Protein AF-A0A139WDV3-F1 (afdb_monomer_lite)

Secondary structure (DSSP, 8-state):
------------------PPP--TTSHHHHHHHHHHHHHHS---HHHHHHHH--HHHHHHTT---SSGGGGGS-HHHHHHHHTT-HHHHHHHHHHHHHHHH---SSSSSS--HHHHHHHHHHGGG-SS----HHHHHHHHHHHHHHTPPPPPPTTS-SS----TTSHHHHHHHHHHHHHHS---HHHHHHHH--HHHHHHTT---SSTTSPTT-HHHHHHHTT-HHHHHHHHHHHHHTTT-B-TT-SS---HHHHHHHHHHGGG-SS-B--HHHHHHHHHHHHHHTPPP--SB-S-TT----B-

Foldseek 3Di:
DDDDDDDDDPPPPPPPPDAFDQCPPHPLVLLVLLLLCLQQVDSDLLSSCVRQPDLVLCVLLVLHANDSVCVVPDSVVRSVVLSVDNRSSSSSLVSNLVSLPLDPQCPPPHSFSQSSSQCSVPNVNSHNDDDDQSSQVRSQVSCVVSVHDGDDDPVDDLAFDACPPHPLLLLVLLLLCLVPVDSDLLVSCVVQPDLVLCVLLVQHFHDSPDDRSDPVRVVVLSVDNRSSSSSLVSSCVSLQQWPQLQPPDRFSLQSSLCSVPNNNSHQHAADPSSQVSSQVSCVVSVGDHDDRTGHDPPDDIDGD

pLDDT: mean 85.25, std 14.4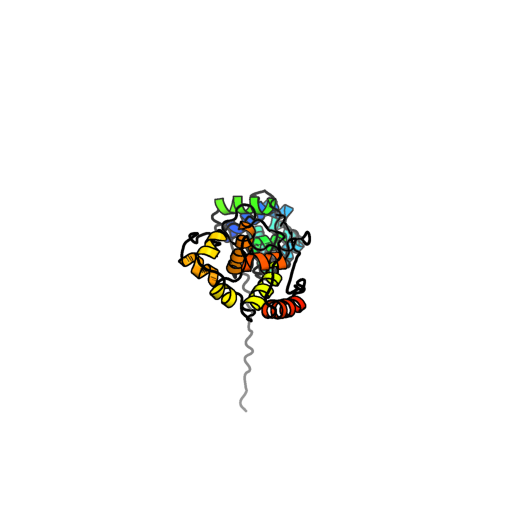1, range [36.75, 97.38]

Structure (mmCIF, N/CA/C/O backbone):
data_AF-A0A139WDV3-F1
#
_entry.id   AF-A0A139WDV3-F1
#
loop_
_atom_site.group_PDB
_atom_site.id
_atom_site.type_symbol
_atom_site.label_atom_id
_atom_site.label_alt_id
_atom_site.label_comp_id
_atom_site.label_asym_id
_atom_site.label_entity_id
_atom_site.label_seq_id
_atom_site.pdbx_PDB_ins_code
_atom_site.Cartn_x
_atom_site.Cartn_y
_atom_site.Cartn_z
_atom_site.occupancy
_atom_site.B_iso_or_equiv
_atom_site.auth_seq_id
_atom_site.auth_comp_id
_atom_site.auth_asym_id
_atom_site.auth_atom_id
_atom_site.pdbx_PDB_model_num
ATOM 1 N N . MET A 1 1 ? -19.846 -17.447 -72.832 1.00 38.19 1 MET A N 1
ATOM 2 C CA . MET A 1 1 ? -18.538 -17.836 -72.263 1.00 38.19 1 MET A CA 1
ATOM 3 C C . MET A 1 1 ? -17.819 -16.566 -71.827 1.00 38.19 1 MET A C 1
ATOM 5 O O . MET A 1 1 ? -17.339 -15.839 -72.683 1.00 38.19 1 MET A O 1
ATOM 9 N N . LYS A 1 2 ? -17.846 -16.222 -70.534 1.00 36.75 2 LYS A N 1
ATOM 10 C CA . LYS A 1 2 ? -17.052 -15.119 -69.971 1.00 36.75 2 LYS A CA 1
ATOM 11 C C . LYS A 1 2 ? -16.119 -15.724 -68.930 1.00 36.75 2 LYS A C 1
ATOM 13 O O . LYS A 1 2 ? -16.583 -16.250 -67.925 1.00 36.75 2 LYS A O 1
ATOM 18 N N . THR A 1 3 ? -14.833 -15.720 -69.246 1.00 38.31 3 THR A N 1
ATOM 19 C CA . THR A 1 3 ? -13.743 -16.249 -68.426 1.00 38.31 3 THR A CA 1
ATOM 20 C C . THR A 1 3 ? -13.533 -15.334 -67.220 1.00 38.31 3 THR A C 1
ATOM 22 O O . THR A 1 3 ? -13.263 -14.148 -67.394 1.00 38.31 3 THR A O 1
ATOM 25 N N . PHE A 1 4 ? -13.680 -15.867 -66.007 1.00 42.28 4 PHE A N 1
ATOM 26 C CA . PHE A 1 4 ? -13.291 -15.192 -64.767 1.00 42.28 4 PHE A CA 1
ATOM 27 C C . PHE A 1 4 ? -11.793 -15.434 -64.532 1.00 42.28 4 PHE A C 1
ATOM 29 O O . PHE A 1 4 ? -11.375 -16.574 -64.342 1.00 42.28 4 PHE A O 1
ATOM 36 N N . LEU A 1 5 ? -10.987 -14.372 -64.566 1.00 44.88 5 LEU A N 1
ATOM 37 C CA . LEU A 1 5 ? -9.598 -14.384 -64.101 1.00 44.88 5 LEU A CA 1
ATOM 38 C C . LEU A 1 5 ? -9.596 -14.133 -62.587 1.00 44.88 5 LEU A C 1
ATOM 40 O O . LEU A 1 5 ? -9.922 -13.038 -62.135 1.00 44.88 5 LEU A O 1
ATOM 44 N N . LEU A 1 6 ? -9.246 -15.159 -61.812 1.00 45.28 6 LEU A N 1
ATOM 45 C CA . LEU A 1 6 ? -8.949 -15.057 -60.383 1.00 45.28 6 LEU A CA 1
ATOM 46 C C . LEU A 1 6 ? -7.507 -14.556 -60.217 1.00 45.28 6 LEU A C 1
ATOM 48 O O . LEU A 1 6 ? -6.554 -15.298 -60.443 1.00 45.28 6 LEU A O 1
ATOM 52 N N . LEU A 1 7 ? -7.354 -13.288 -59.834 1.00 44.91 7 LEU A N 1
ATOM 53 C CA . LEU A 1 7 ? -6.092 -12.727 -59.352 1.00 44.91 7 LEU A CA 1
ATOM 54 C C . LEU A 1 7 ? -5.873 -13.196 -57.907 1.00 44.91 7 LEU A C 1
ATOM 56 O O . LEU A 1 7 ? -6.508 -12.695 -56.982 1.00 44.91 7 LEU A O 1
ATOM 60 N N . PHE A 1 8 ? -4.977 -14.165 -57.716 1.00 45.72 8 PHE A N 1
ATOM 61 C CA . PHE A 1 8 ? -4.424 -14.477 -56.400 1.00 45.72 8 PHE A CA 1
ATOM 62 C C . PHE A 1 8 ? -3.478 -13.344 -55.992 1.00 45.72 8 PHE A C 1
ATOM 64 O O . PHE A 1 8 ? -2.353 -13.248 -56.481 1.00 45.72 8 PHE A O 1
ATOM 71 N N . GLY A 1 9 ? -3.955 -12.458 -55.118 1.00 42.97 9 GLY A N 1
ATOM 72 C CA . GLY A 1 9 ? -3.104 -11.499 -54.427 1.00 42.97 9 GLY A CA 1
ATOM 73 C C . GLY A 1 9 ? -2.210 -12.240 -53.439 1.00 42.97 9 GLY A C 1
ATOM 74 O O . GLY A 1 9 ? -2.692 -12.754 -52.432 1.00 42.97 9 GLY A O 1
ATOM 75 N N . VAL A 1 10 ? -0.913 -12.310 -53.734 1.00 49.31 10 VAL A N 1
ATOM 76 C CA . VAL A 1 10 ? 0.105 -12.725 -52.767 1.00 49.31 10 VAL A CA 1
ATOM 77 C C . VAL A 1 10 ? 0.217 -11.601 -51.741 1.00 49.31 10 VAL A C 1
ATOM 79 O O . VAL A 1 10 ? 0.815 -10.561 -52.008 1.00 49.31 10 VAL A O 1
ATOM 82 N N . VAL A 1 11 ? -0.416 -11.777 -50.582 1.00 47.31 11 VAL A N 1
ATOM 83 C CA . VAL A 1 11 ? -0.182 -10.916 -49.421 1.00 47.31 11 VAL A CA 1
ATOM 84 C C . VAL A 1 11 ? 1.136 -11.367 -48.807 1.00 47.31 11 VAL A C 1
ATOM 86 O O . VAL A 1 11 ? 1.180 -12.302 -48.011 1.00 47.31 11 VAL A O 1
ATOM 89 N N . SER A 1 12 ? 2.228 -10.731 -49.223 1.00 47.16 12 SER A N 1
ATOM 90 C CA . SER A 1 12 ? 3.502 -10.827 -48.520 1.00 47.16 12 SER A CA 1
ATOM 91 C C . SER A 1 12 ? 3.336 -10.146 -47.162 1.00 47.16 12 SER A C 1
ATOM 93 O O . SER A 1 12 ? 3.292 -8.919 -47.079 1.00 47.16 12 SER A O 1
ATOM 95 N N . LEU A 1 13 ? 3.208 -10.943 -46.100 1.00 41.88 13 LEU A N 1
ATOM 96 C CA . LEU A 1 13 ? 3.406 -10.482 -44.729 1.00 41.88 13 LEU A CA 1
ATOM 97 C C . LEU A 1 13 ? 4.883 -10.102 -44.592 1.00 41.88 13 LEU A C 1
ATOM 99 O O . LEU A 1 13 ? 5.728 -10.941 -44.293 1.00 41.88 13 LEU A O 1
ATOM 103 N N . LEU A 1 14 ? 5.201 -8.841 -44.876 1.00 39.53 14 LEU A N 1
ATOM 104 C CA . LEU A 1 14 ? 6.459 -8.249 -44.450 1.00 39.53 14 LEU A CA 1
ATOM 105 C C . LEU A 1 14 ? 6.398 -8.169 -42.923 1.00 39.53 14 LEU A C 1
ATOM 107 O O . LEU A 1 14 ? 5.733 -7.296 -42.365 1.00 39.53 14 LEU A O 1
ATOM 111 N N . GLY A 1 15 ? 7.029 -9.132 -42.252 1.00 42.56 15 GLY A N 1
ATOM 112 C CA . GLY A 1 15 ? 7.370 -8.994 -40.846 1.00 42.56 15 GLY A CA 1
ATOM 113 C C . GLY A 1 15 ? 8.305 -7.800 -40.727 1.00 42.56 15 GLY A C 1
ATOM 114 O O . GLY A 1 15 ? 9.420 -7.834 -41.242 1.00 42.56 15 GLY A O 1
ATOM 115 N N . TYR A 1 16 ? 7.830 -6.719 -40.117 1.00 41.41 16 TYR A N 1
ATOM 116 C CA . TYR A 1 16 ? 8.696 -5.620 -39.725 1.00 41.41 16 TYR A CA 1
ATOM 117 C C . TYR A 1 16 ? 9.570 -6.135 -38.581 1.00 41.41 16 TYR A C 1
ATOM 119 O O . TYR A 1 16 ? 9.123 -6.203 -37.439 1.00 41.41 16 TYR A O 1
ATOM 127 N N . SER A 1 17 ? 10.792 -6.556 -38.908 1.00 44.28 17 SER A N 1
ATOM 128 C CA . SER A 1 17 ? 11.883 -6.651 -37.942 1.00 44.28 17 SER A CA 1
ATOM 129 C C . SER A 1 17 ? 12.141 -5.229 -37.458 1.00 44.28 17 SER A C 1
ATOM 131 O O . SER A 1 17 ? 12.649 -4.391 -38.197 1.00 44.28 17 SER A O 1
ATOM 133 N N . THR A 1 18 ? 11.646 -4.893 -36.271 1.00 49.62 18 THR A N 1
ATOM 134 C CA . THR A 1 18 ? 12.036 -3.655 -35.606 1.00 49.62 18 THR A CA 1
ATOM 135 C C . THR A 1 18 ? 13.268 -3.982 -34.782 1.00 49.62 18 THR A C 1
ATOM 137 O O . THR A 1 18 ? 13.144 -4.697 -33.784 1.00 49.62 18 THR A O 1
ATOM 140 N N . GLY A 1 19 ? 14.439 -3.475 -35.180 1.00 55.47 19 GLY A N 1
ATOM 141 C CA . GLY A 1 19 ? 15.618 -3.456 -34.315 1.00 55.47 19 GLY A CA 1
ATOM 142 C C . GLY A 1 19 ? 15.282 -2.954 -32.902 1.00 55.47 19 GLY A C 1
ATOM 143 O O . GLY A 1 19 ? 14.289 -2.248 -32.701 1.00 55.47 19 GLY A O 1
ATOM 144 N N . ILE A 1 20 ? 16.081 -3.359 -31.907 1.00 66.06 20 ILE A N 1
ATOM 145 C CA . ILE A 1 20 ? 15.771 -3.116 -30.492 1.00 66.06 20 ILE A CA 1
ATOM 146 C C . ILE A 1 20 ? 15.450 -1.639 -30.226 1.00 66.06 20 ILE A C 1
ATOM 148 O O . ILE A 1 20 ? 16.206 -0.744 -30.610 1.00 66.06 20 ILE A O 1
ATOM 152 N N . GLU A 1 21 ? 14.373 -1.391 -29.478 1.00 72.00 21 GLU A N 1
ATOM 153 C CA . GLU A 1 21 ? 14.053 -0.069 -28.949 1.00 72.00 21 GLU A CA 1
ATOM 154 C C . GLU A 1 21 ? 15.241 0.491 -28.142 1.00 72.00 21 GLU A C 1
ATOM 156 O O . GLU A 1 21 ? 15.751 -0.130 -27.207 1.00 72.00 21 GLU A O 1
ATOM 161 N N . ASN A 1 22 ? 15.750 1.663 -28.528 1.00 82.19 22 ASN A N 1
ATOM 162 C CA . ASN A 1 22 ? 16.881 2.264 -27.828 1.00 82.19 22 ASN A CA 1
ATOM 163 C C . ASN A 1 22 ? 16.405 2.964 -26.555 1.00 82.19 22 ASN A C 1
ATOM 165 O O . ASN A 1 22 ? 15.885 4.079 -26.600 1.00 82.19 22 ASN A O 1
ATOM 169 N N . TYR A 1 23 ? 16.633 2.331 -25.408 1.00 86.38 23 TYR A N 1
ATOM 170 C CA . TYR A 1 23 ? 16.271 2.893 -24.114 1.00 86.38 23 TYR A CA 1
ATOM 171 C C . TYR A 1 23 ? 17.313 3.875 -23.572 1.00 86.38 23 TYR A C 1
ATOM 173 O O . TYR A 1 23 ? 17.045 4.558 -22.584 1.00 86.38 23 TYR A O 1
ATOM 181 N N . LEU A 1 24 ? 18.490 4.012 -24.184 1.00 86.31 24 LEU A N 1
ATOM 182 C CA . LEU A 1 24 ? 19.498 4.963 -23.713 1.00 86.31 24 LEU A CA 1
ATOM 183 C C . LEU A 1 24 ? 18.987 6.414 -23.816 1.00 86.31 24 LEU A C 1
ATOM 185 O O . LEU A 1 24 ? 18.544 6.870 -24.862 1.00 86.31 24 LEU A O 1
ATOM 189 N N . GLY A 1 25 ? 19.079 7.156 -22.713 1.00 85.25 25 GLY A N 1
ATOM 190 C CA . GLY A 1 25 ? 18.618 8.538 -22.569 1.00 85.25 25 GLY A CA 1
ATOM 191 C C . GLY A 1 25 ? 17.149 8.696 -22.163 1.00 85.25 25 GLY A C 1
ATOM 192 O O . GLY A 1 25 ? 16.695 9.827 -22.006 1.00 85.25 25 GLY A O 1
ATOM 193 N N . THR A 1 26 ? 16.405 7.605 -21.974 1.00 92.50 26 THR A N 1
ATOM 194 C CA . THR A 1 26 ? 14.954 7.643 -21.716 1.00 92.50 26 THR A CA 1
ATOM 195 C C . THR A 1 26 ? 14.598 7.643 -20.221 1.00 92.50 26 THR A C 1
ATOM 197 O O . THR A 1 26 ? 15.403 7.267 -19.363 1.00 92.50 26 THR A O 1
ATOM 200 N N . GLU A 1 27 ? 13.354 8.009 -19.888 1.00 91.31 27 GLU A N 1
ATOM 201 C CA . GLU A 1 27 ? 12.826 7.868 -18.519 1.00 91.31 27 GLU A CA 1
ATOM 202 C C . GLU A 1 27 ? 12.795 6.404 -18.060 1.00 91.31 27 GLU A C 1
ATOM 204 O O . GLU A 1 27 ? 13.081 6.101 -16.898 1.00 91.31 27 GLU A O 1
ATOM 209 N N . ILE A 1 28 ? 12.535 5.472 -18.981 1.00 93.25 28 ILE A N 1
ATOM 210 C CA . ILE A 1 28 ? 12.528 4.047 -18.657 1.00 93.25 28 ILE A CA 1
ATOM 211 C C . ILE A 1 28 ? 13.936 3.535 -18.322 1.00 93.25 28 ILE A C 1
ATOM 213 O O . ILE A 1 28 ? 14.085 2.786 -17.361 1.00 93.25 28 ILE A O 1
ATOM 217 N N . GLN A 1 29 ? 15.007 4.028 -18.960 1.00 93.94 29 GLN A N 1
ATOM 218 C CA . GLN A 1 29 ? 16.371 3.701 -18.513 1.00 93.94 29 GLN A CA 1
ATOM 219 C C . GLN A 1 29 ? 16.610 4.113 -17.059 1.00 93.94 29 GLN A C 1
ATOM 221 O O . GLN A 1 29 ? 17.225 3.360 -16.301 1.00 93.94 29 GLN A O 1
ATOM 226 N N . LYS A 1 30 ? 16.149 5.299 -16.645 1.00 94.69 30 LYS A N 1
ATOM 227 C CA . LYS A 1 30 ? 16.307 5.747 -15.254 1.00 94.69 30 LYS A CA 1
ATOM 228 C C . LYS A 1 30 ? 15.590 4.801 -14.294 1.00 94.69 30 LYS A C 1
ATOM 230 O O . LYS A 1 30 ? 16.165 4.423 -13.274 1.00 94.69 30 LYS A O 1
ATOM 235 N N . CYS A 1 31 ? 14.378 4.380 -14.652 1.00 95.31 31 CYS A N 1
ATOM 236 C CA . CYS A 1 31 ? 13.620 3.379 -13.911 1.00 95.31 31 CYS A CA 1
ATOM 237 C C . CYS A 1 31 ? 14.392 2.054 -13.769 1.00 95.31 31 CYS A C 1
ATOM 239 O O . CYS A 1 31 ? 14.647 1.588 -12.654 1.00 95.31 31 CYS A O 1
ATOM 241 N N . LEU A 1 32 ? 14.835 1.481 -14.891 1.00 95.12 32 LEU A N 1
ATOM 242 C CA . LEU A 1 32 ? 15.545 0.201 -14.933 1.00 95.12 32 LEU A CA 1
ATOM 243 C C . LEU A 1 32 ? 16.888 0.254 -14.190 1.00 95.12 32 LEU A C 1
ATOM 245 O O . LEU A 1 32 ? 17.258 -0.695 -13.496 1.00 95.12 32 LEU A O 1
ATOM 249 N N . ASN A 1 33 ? 17.585 1.394 -14.225 1.00 93.56 33 ASN A N 1
ATOM 250 C CA . ASN A 1 33 ? 18.779 1.619 -13.408 1.00 93.56 33 ASN A CA 1
ATOM 251 C C . ASN A 1 33 ? 18.473 1.496 -11.906 1.00 93.56 33 ASN A C 1
ATOM 253 O O . ASN A 1 33 ? 19.257 0.908 -11.154 1.00 93.56 33 ASN A O 1
ATOM 257 N N . CYS A 1 34 ? 17.330 2.017 -11.456 1.00 95.00 34 CYS A N 1
ATOM 258 C CA . CYS A 1 34 ? 16.927 1.929 -10.056 1.00 95.00 34 CYS A CA 1
ATOM 259 C C . CYS A 1 34 ? 16.479 0.526 -9.652 1.00 95.00 34 CYS A C 1
ATOM 261 O O . CYS A 1 34 ? 16.808 0.093 -8.545 1.00 95.00 34 CYS A O 1
ATOM 263 N N . ILE A 1 35 ? 15.836 -0.222 -10.550 1.00 94.88 35 ILE A N 1
ATOM 264 C CA . ILE A 1 35 ? 15.532 -1.650 -10.365 1.00 94.88 35 ILE A CA 1
ATOM 265 C C . ILE A 1 35 ? 16.827 -2.454 -10.182 1.00 94.88 35 ILE A C 1
ATOM 267 O O . ILE A 1 35 ? 16.979 -3.202 -9.210 1.00 94.88 35 ILE A O 1
ATOM 271 N N . CYS A 1 36 ? 17.809 -2.236 -11.055 1.00 93.31 36 CYS A N 1
ATOM 272 C CA . CYS A 1 36 ? 19.114 -2.881 -10.966 1.00 93.31 36 CYS A CA 1
ATOM 273 C C . CYS A 1 36 ? 19.836 -2.570 -9.653 1.00 93.31 36 CYS A C 1
ATOM 275 O O . CYS A 1 36 ? 20.359 -3.476 -8.985 1.00 93.31 36 CYS A O 1
ATOM 277 N N . HIS A 1 37 ? 19.817 -1.298 -9.241 1.00 93.00 37 HIS A N 1
ATOM 278 C CA . HIS A 1 37 ? 20.394 -0.887 -7.970 1.00 93.00 37 HIS A CA 1
ATOM 279 C C . HIS A 1 37 ? 19.655 -1.495 -6.777 1.00 93.00 37 HIS A C 1
ATOM 281 O O . HIS A 1 37 ? 20.304 -1.910 -5.815 1.00 93.00 37 HIS A O 1
ATOM 287 N N . ALA A 1 38 ? 18.328 -1.625 -6.838 1.00 92.38 38 ALA A N 1
ATOM 288 C CA . ALA A 1 38 ? 17.548 -2.301 -5.811 1.00 92.38 38 ALA A CA 1
ATOM 289 C C . ALA A 1 38 ? 18.037 -3.742 -5.618 1.00 92.38 38 ALA A C 1
ATOM 291 O O . ALA A 1 38 ? 18.495 -4.106 -4.525 1.00 92.38 38 ALA A O 1
ATOM 292 N N . ARG A 1 39 ? 18.022 -4.534 -6.698 1.00 90.38 39 ARG A N 1
ATOM 293 C CA . ARG A 1 39 ? 18.330 -5.969 -6.670 1.00 90.38 39 ARG A CA 1
ATOM 294 C C . ARG A 1 39 ? 19.767 -6.241 -6.231 1.00 90.38 39 ARG A C 1
ATOM 296 O O . ARG A 1 39 ? 19.996 -6.984 -5.274 1.00 90.38 39 ARG A O 1
ATOM 303 N N . THR A 1 40 ? 20.729 -5.585 -6.873 1.00 88.25 40 THR A N 1
ATOM 304 C CA . THR A 1 40 ? 22.153 -5.923 -6.724 1.00 88.25 40 THR A CA 1
ATOM 305 C C . THR A 1 40 ? 22.886 -5.022 -5.734 1.00 88.25 40 THR A C 1
ATOM 307 O O . THR A 1 40 ? 23.788 -5.466 -5.030 1.00 88.25 40 THR A O 1
ATOM 310 N N . GLY A 1 41 ? 22.458 -3.768 -5.580 1.00 86.06 41 GLY A N 1
ATOM 311 C CA . GLY A 1 41 ? 23.234 -2.728 -4.896 1.00 86.06 41 GLY A CA 1
ATOM 312 C C . GLY A 1 41 ? 24.292 -2.075 -5.790 1.00 86.06 41 GLY A C 1
ATOM 313 O O . GLY A 1 41 ? 24.960 -1.144 -5.347 1.00 86.06 41 GLY A O 1
ATOM 314 N N . CYS A 1 42 ? 24.420 -2.503 -7.047 1.00 84.75 42 CYS A N 1
ATOM 315 C CA . CYS A 1 42 ? 25.305 -1.912 -8.044 1.00 84.75 42 CYS A CA 1
ATOM 316 C C . CYS A 1 42 ? 24.518 -0.990 -8.983 1.00 84.75 42 CYS A C 1
ATOM 318 O O . CYS A 1 42 ? 23.364 -1.257 -9.290 1.00 84.75 42 CYS A O 1
ATOM 320 N N . TYR A 1 43 ? 25.156 0.072 -9.475 1.00 78.62 43 TYR A N 1
ATOM 321 C CA . TYR A 1 43 ? 24.605 0.901 -10.559 1.00 78.62 43 TYR A CA 1
ATOM 322 C C . TYR A 1 43 ? 24.998 0.381 -11.957 1.00 78.62 43 TYR A C 1
ATOM 324 O O . TYR A 1 43 ? 24.499 0.872 -12.962 1.00 78.62 43 TYR A O 1
ATOM 332 N N . SER A 1 44 ? 25.897 -0.610 -12.032 1.00 85.44 44 SER A N 1
ATOM 333 C CA . SER A 1 44 ? 26.335 -1.224 -13.292 1.00 85.44 44 SER A CA 1
ATOM 334 C C . SER A 1 44 ? 25.269 -2.169 -13.851 1.00 85.44 44 SER A C 1
ATOM 336 O O . SER A 1 44 ? 24.857 -3.116 -13.175 1.00 85.44 44 SER A O 1
ATOM 338 N N . ARG A 1 45 ? 24.878 -1.945 -15.111 1.00 84.88 45 ARG A N 1
ATOM 339 C CA . ARG A 1 45 ? 23.916 -2.778 -15.854 1.00 84.88 45 ARG A CA 1
ATOM 340 C C . ARG A 1 45 ? 24.462 -4.169 -16.160 1.00 84.88 45 ARG A C 1
ATOM 342 O O . ARG A 1 45 ? 23.728 -5.139 -16.040 1.00 84.88 45 ARG A O 1
ATOM 349 N N . PHE A 1 46 ? 25.758 -4.291 -16.434 1.00 89.94 46 PHE A N 1
ATOM 350 C CA . PHE A 1 46 ? 26.398 -5.597 -16.613 1.00 89.94 46 PHE A CA 1
ATOM 351 C C . PHE A 1 46 ? 26.367 -6.429 -15.328 1.00 89.94 46 PHE A C 1
ATOM 353 O O . PHE A 1 46 ? 26.105 -7.626 -15.367 1.00 89.94 46 PHE A O 1
ATOM 360 N N . ASN A 1 47 ? 26.548 -5.795 -14.163 1.00 87.81 47 ASN A N 1
ATOM 361 C CA . ASN A 1 47 ? 26.384 -6.502 -12.890 1.00 87.81 47 ASN A CA 1
ATOM 362 C C . ASN A 1 47 ? 24.921 -6.892 -12.666 1.00 87.81 47 ASN A C 1
ATOM 364 O O . ASN A 1 47 ? 24.644 -7.985 -12.188 1.00 87.81 47 ASN A O 1
ATOM 368 N N . CYS A 1 48 ? 23.986 -6.007 -13.012 1.00 86.69 48 CYS A N 1
ATOM 369 C CA . CYS A 1 48 ? 22.562 -6.312 -12.948 1.00 86.69 48 CYS A CA 1
ATOM 370 C C . CYS A 1 48 ? 22.208 -7.553 -13.770 1.00 86.69 48 CYS A C 1
ATOM 372 O O . CYS A 1 48 ? 21.611 -8.472 -13.214 1.00 86.69 48 CYS A O 1
ATOM 374 N N . ALA A 1 49 ? 22.660 -7.603 -15.026 1.00 90.44 49 ALA A N 1
ATOM 375 C CA . ALA A 1 49 ? 22.517 -8.750 -15.911 1.00 90.44 49 ALA A CA 1
ATOM 376 C C . ALA A 1 49 ? 23.101 -10.019 -15.278 1.00 90.44 49 ALA A C 1
ATOM 378 O O . ALA A 1 49 ? 22.360 -10.961 -15.021 1.00 90.44 49 ALA A O 1
ATOM 379 N N . ASN A 1 50 ? 24.377 -9.988 -14.884 1.00 90.44 50 ASN A N 1
ATOM 380 C CA . ASN A 1 50 ? 25.071 -11.146 -14.309 1.00 90.44 50 ASN A CA 1
ATOM 381 C C . ASN A 1 50 ? 24.398 -11.742 -13.059 1.00 90.44 50 ASN A C 1
ATOM 383 O O . ASN A 1 50 ? 24.571 -12.927 -12.789 1.00 90.44 50 ASN A O 1
ATOM 387 N N . TYR A 1 51 ? 23.681 -10.938 -12.266 1.00 87.75 51 TYR A N 1
ATOM 388 C CA . TYR A 1 51 ? 23.067 -11.390 -11.010 1.00 87.75 51 TYR A CA 1
ATOM 389 C C . TYR A 1 51 ? 21.543 -11.540 -11.056 1.00 87.75 51 TYR A C 1
ATOM 391 O O . TYR A 1 51 ? 20.962 -12.019 -10.079 1.00 87.75 51 TYR A O 1
ATOM 399 N N . SER A 1 52 ? 20.884 -11.073 -12.117 1.00 90.25 52 SER A N 1
ATOM 400 C CA . SER A 1 52 ? 19.418 -10.931 -12.129 1.00 90.25 52 SER A CA 1
ATOM 401 C C . SER A 1 52 ? 18.751 -11.416 -13.409 1.00 90.25 52 SER A C 1
ATOM 403 O O . SER A 1 52 ? 17.531 -11.532 -13.407 1.00 90.25 52 SER A O 1
ATOM 405 N N . ILE A 1 53 ? 19.515 -11.670 -14.474 1.00 95.50 53 ILE A N 1
ATOM 406 C CA . ILE A 1 53 ? 18.995 -12.125 -15.761 1.00 95.50 53 ILE A CA 1
ATOM 407 C C . ILE A 1 53 ? 19.641 -13.472 -16.071 1.00 95.50 53 ILE A C 1
ATOM 409 O O . ILE A 1 53 ? 20.838 -13.552 -16.342 1.00 95.50 53 ILE A O 1
ATOM 413 N N . ASP A 1 54 ? 18.841 -14.529 -16.016 1.00 96.81 54 ASP A N 1
ATOM 414 C CA . ASP A 1 54 ? 19.210 -15.836 -16.545 1.00 96.81 54 ASP A CA 1
ATOM 415 C C . ASP A 1 54 ? 18.603 -16.047 -17.942 1.00 96.81 54 ASP A C 1
ATOM 417 O O . ASP A 1 54 ? 17.959 -15.163 -18.520 1.00 96.81 54 ASP A O 1
ATOM 421 N N . PHE A 1 55 ? 18.866 -17.217 -18.516 1.00 97.19 55 PHE A N 1
ATOM 422 C CA . PHE A 1 55 ? 18.409 -17.553 -19.858 1.00 97.19 55 PHE A CA 1
ATOM 423 C C . PHE A 1 55 ? 16.875 -17.583 -19.958 1.00 97.19 55 PHE A C 1
ATOM 425 O O . PHE A 1 55 ? 16.319 -17.036 -20.908 1.00 97.19 55 PHE A O 1
ATOM 432 N N . ASP A 1 56 ? 16.183 -18.140 -18.959 1.00 97.38 56 ASP A N 1
ATOM 433 C CA . ASP A 1 56 ? 14.717 -18.234 -18.937 1.00 97.38 56 ASP A CA 1
ATOM 434 C C . ASP A 1 56 ? 14.063 -16.857 -18.773 1.00 97.38 56 ASP A C 1
ATOM 436 O O . ASP A 1 56 ? 13.045 -16.553 -19.404 1.00 97.38 56 ASP A O 1
ATOM 440 N N . TYR A 1 57 ? 14.676 -15.982 -17.977 1.00 97.25 57 TYR A N 1
ATOM 441 C CA . TYR A 1 57 ? 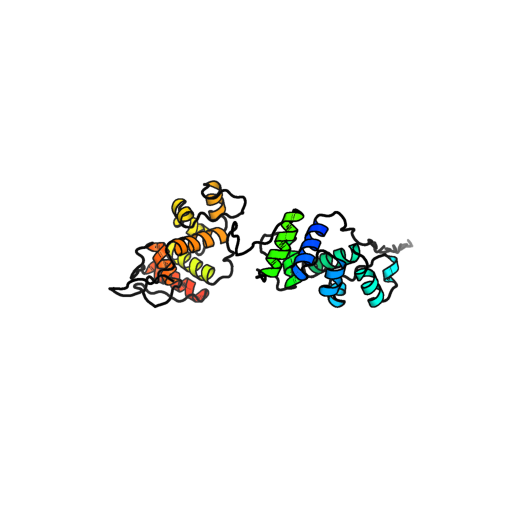14.294 -14.583 -17.870 1.00 97.25 57 TYR A CA 1
ATOM 442 C C . TYR A 1 57 ? 14.392 -13.892 -19.236 1.00 97.25 57 TYR A C 1
ATOM 444 O O . TYR A 1 57 ? 13.438 -13.251 -19.680 1.00 97.25 57 TYR A O 1
ATOM 452 N N . TRP A 1 58 ? 15.526 -14.032 -19.930 1.00 97.38 58 TRP A N 1
ATOM 453 C CA . TRP A 1 58 ? 15.719 -13.447 -21.261 1.00 97.38 58 TRP A CA 1
ATOM 454 C C . TRP A 1 58 ? 14.738 -14.019 -22.294 1.00 97.38 58 TRP A C 1
ATOM 456 O O . TRP A 1 58 ? 14.185 -13.269 -23.103 1.00 97.38 58 TRP A O 1
ATOM 466 N N . LYS A 1 59 ? 14.434 -15.319 -22.215 1.00 97.38 59 LYS A N 1
ATOM 467 C CA . LYS A 1 59 ? 13.380 -15.945 -23.021 1.00 97.38 59 LYS A CA 1
ATOM 468 C C . LYS A 1 59 ? 12.006 -15.347 -22.744 1.00 97.38 59 LYS A C 1
ATOM 470 O O . LYS A 1 59 ? 11.296 -15.011 -23.689 1.00 97.38 59 LYS A O 1
ATOM 475 N N . THR A 1 60 ? 11.660 -15.149 -21.475 1.00 96.88 60 THR A N 1
ATOM 476 C CA . THR A 1 60 ? 10.393 -14.522 -21.061 1.00 96.88 60 THR A CA 1
ATOM 477 C C . THR A 1 60 ? 10.276 -13.093 -21.589 1.00 96.88 60 THR A C 1
ATOM 479 O O . THR A 1 60 ? 9.201 -12.676 -22.007 1.00 96.88 60 THR A O 1
ATOM 482 N N . ALA A 1 61 ? 11.388 -12.361 -21.667 1.00 96.00 61 ALA A N 1
ATOM 483 C CA . ALA A 1 61 ? 11.449 -11.032 -22.274 1.00 96.00 61 ALA A CA 1
ATOM 484 C C . ALA A 1 61 ? 11.287 -11.022 -23.808 1.00 96.00 61 ALA A C 1
ATOM 486 O O . ALA A 1 61 ? 11.327 -9.959 -24.420 1.00 96.00 61 ALA A O 1
ATOM 487 N N . GLY A 1 62 ? 11.118 -12.181 -24.450 1.00 94.88 62 GLY A N 1
ATOM 488 C CA . GLY A 1 62 ? 10.968 -12.282 -25.902 1.00 94.88 62 GLY A CA 1
ATOM 489 C C . GLY A 1 62 ? 12.284 -12.435 -26.661 1.00 94.88 62 GLY A C 1
ATOM 490 O O . GLY A 1 62 ? 12.290 -12.297 -27.876 1.00 94.88 62 GLY A O 1
ATOM 491 N N . SER A 1 63 ? 13.383 -12.776 -25.978 1.00 95.06 63 SER A N 1
ATOM 492 C CA . SER A 1 63 ? 14.688 -13.048 -26.603 1.00 95.06 63 SER A CA 1
ATOM 493 C C . SER A 1 63 ? 15.262 -11.882 -27.440 1.00 95.06 63 SER A C 1
ATOM 495 O O . SER A 1 63 ? 15.584 -12.084 -28.610 1.00 95.06 63 SER A O 1
ATOM 497 N N . PRO A 1 64 ? 15.394 -10.654 -26.895 1.00 93.50 64 PRO A N 1
ATOM 498 C CA . PRO A 1 64 ? 15.896 -9.510 -27.664 1.00 93.50 64 PRO A CA 1
ATOM 499 C C . PRO A 1 64 ? 17.315 -9.739 -28.222 1.00 93.50 64 PRO A C 1
ATOM 501 O O . PRO A 1 64 ? 18.167 -10.318 -27.541 1.00 93.50 64 PRO A O 1
ATOM 504 N N . ASN A 1 65 ? 17.559 -9.231 -29.437 1.00 90.25 65 ASN A N 1
ATOM 505 C CA . ASN A 1 65 ? 18.791 -9.392 -30.228 1.00 90.25 65 ASN A CA 1
ATOM 506 C C . ASN A 1 65 ? 19.552 -8.096 -30.395 1.00 90.25 65 ASN A C 1
ATOM 508 O O . ASN A 1 65 ? 18.931 -7.124 -30.787 1.00 90.25 65 ASN A O 1
ATOM 512 N N . VAL A 1 66 ? 20.875 -8.082 -30.215 1.00 90.62 66 VAL A N 1
ATOM 513 C CA . VAL A 1 66 ? 21.666 -6.845 -30.346 1.00 90.62 66 VAL A CA 1
ATOM 514 C C . VAL A 1 66 ? 21.534 -6.219 -31.736 1.00 90.62 66 VAL A C 1
ATOM 516 O O . VAL A 1 66 ? 21.264 -5.026 -31.828 1.00 90.62 66 VAL A O 1
ATOM 519 N N . GLU A 1 67 ? 21.691 -7.029 -32.778 1.00 88.44 67 GLU A N 1
ATOM 520 C CA . GLU A 1 67 ? 21.507 -6.651 -34.179 1.00 88.44 67 GLU A CA 1
ATOM 521 C C . GLU A 1 67 ? 20.436 -7.543 -34.822 1.00 88.44 67 GLU A C 1
ATOM 523 O O . GLU A 1 67 ? 20.218 -8.668 -34.377 1.00 88.44 67 GLU A O 1
ATOM 528 N N . GLU A 1 68 ? 19.786 -7.081 -35.892 1.00 82.81 68 GLU A N 1
ATOM 529 C CA . GLU A 1 68 ? 18.746 -7.872 -36.580 1.00 82.81 68 GLU A CA 1
ATOM 530 C C . GLU A 1 68 ? 19.289 -9.192 -37.156 1.00 82.81 68 GLU A C 1
ATOM 532 O O . GLU A 1 68 ? 18.622 -10.220 -37.114 1.00 82.81 68 GLU A O 1
ATOM 537 N N . GLU A 1 69 ? 20.533 -9.188 -37.634 1.00 86.62 69 GLU A N 1
ATOM 538 C CA . GLU A 1 69 ? 21.224 -10.378 -38.150 1.00 86.62 69 GLU A CA 1
ATOM 539 C C . GLU A 1 69 ? 21.511 -11.444 -37.076 1.00 86.62 69 GLU A C 1
ATOM 541 O O . GLU A 1 69 ? 21.780 -12.598 -37.409 1.00 86.62 69 GLU A O 1
ATOM 546 N N . ASP A 1 70 ? 21.402 -11.102 -35.786 1.00 87.50 70 ASP A N 1
ATOM 547 C CA . ASP A 1 70 ? 21.635 -12.058 -34.698 1.00 87.50 70 ASP A CA 1
ATOM 548 C C . ASP A 1 70 ? 20.531 -13.112 -34.568 1.00 87.50 70 ASP A C 1
ATOM 550 O O . ASP A 1 70 ? 20.720 -14.096 -33.854 1.00 87.50 70 ASP A O 1
ATOM 554 N N . ASP A 1 71 ? 19.392 -12.948 -35.247 1.00 85.62 71 ASP A N 1
ATOM 555 C CA . ASP A 1 71 ? 18.337 -13.967 -35.293 1.00 85.62 71 ASP A CA 1
ATOM 556 C C . ASP A 1 71 ? 18.795 -15.291 -35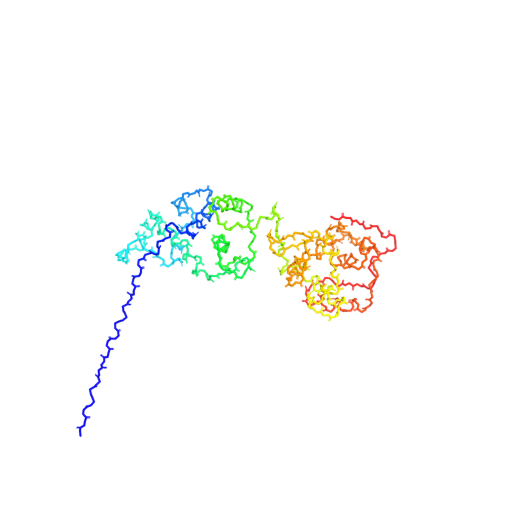.925 1.00 85.62 71 ASP A C 1
ATOM 558 O O . ASP A 1 71 ? 18.187 -16.332 -35.674 1.00 85.62 71 ASP A O 1
ATOM 562 N N . GLU A 1 72 ? 19.874 -15.275 -36.712 1.00 90.12 72 GLU A N 1
ATOM 563 C CA . GLU A 1 72 ? 20.468 -16.485 -37.291 1.00 90.12 72 GLU A CA 1
ATOM 564 C C . GLU A 1 72 ? 21.359 -17.255 -36.299 1.00 90.12 72 GLU A C 1
ATOM 566 O O . GLU A 1 72 ? 21.720 -18.407 -36.556 1.00 90.12 72 GLU A O 1
ATOM 571 N N . LEU A 1 73 ? 21.722 -16.641 -35.168 1.00 91.69 73 LEU A N 1
ATOM 572 C CA . LEU A 1 73 ? 22.593 -17.243 -34.161 1.00 91.69 73 LEU A CA 1
ATOM 573 C C . LEU A 1 73 ? 21.820 -18.193 -33.236 1.00 91.69 73 LEU A C 1
ATOM 575 O O . LEU A 1 73 ? 20.625 -18.035 -32.976 1.00 91.69 73 LEU A O 1
ATOM 579 N N . GLU A 1 74 ? 22.530 -19.160 -32.650 1.00 95.25 74 GLU A N 1
ATOM 580 C CA . GLU A 1 74 ? 21.953 -19.997 -31.598 1.00 95.25 74 GLU A CA 1
ATOM 581 C C . GLU A 1 74 ? 21.581 -19.156 -30.366 1.00 95.25 74 GLU A C 1
ATOM 583 O O . GLU A 1 74 ? 22.282 -18.218 -29.982 1.00 95.25 74 GLU A O 1
ATOM 588 N N . ASP A 1 75 ? 20.507 -19.533 -29.671 1.00 94.25 75 ASP A N 1
ATOM 589 C CA . ASP A 1 75 ? 19.983 -18.767 -28.535 1.00 94.25 75 ASP A CA 1
ATOM 590 C C . ASP A 1 75 ? 21.007 -18.497 -27.425 1.00 94.25 75 ASP A C 1
ATOM 592 O O . ASP A 1 75 ? 20.998 -17.428 -26.818 1.00 94.25 75 ASP A O 1
ATOM 596 N N . ASN A 1 76 ? 21.907 -19.446 -27.155 1.00 95.50 76 ASN A N 1
ATOM 597 C CA . ASN A 1 76 ? 22.962 -19.264 -26.155 1.00 95.50 76 ASN A CA 1
ATOM 598 C C . ASN A 1 76 ? 23.963 -18.178 -26.567 1.00 95.50 76 ASN A C 1
ATOM 600 O O . ASN A 1 76 ? 24.466 -17.432 -25.720 1.00 95.50 76 ASN A O 1
ATOM 604 N N . GLU A 1 77 ? 24.249 -18.080 -27.864 1.00 95.81 77 GLU A N 1
ATOM 605 C CA . GLU A 1 77 ? 25.121 -17.052 -28.415 1.00 95.81 77 GLU A CA 1
ATOM 606 C C . GLU A 1 77 ? 24.423 -15.691 -28.384 1.00 95.81 77 GLU A C 1
ATOM 608 O O . GLU A 1 77 ? 24.999 -14.729 -27.870 1.00 95.81 77 GLU A O 1
ATOM 613 N N . ARG A 1 78 ? 23.148 -15.635 -28.793 1.00 95.44 78 ARG A N 1
ATOM 614 C CA . ARG A 1 78 ? 22.294 -14.436 -28.706 1.00 95.44 78 ARG A CA 1
ATOM 615 C C . ARG A 1 78 ? 22.215 -13.901 -27.282 1.00 95.44 78 ARG A C 1
ATOM 617 O O . ARG A 1 78 ? 22.492 -12.726 -27.040 1.00 95.44 78 ARG A O 1
ATOM 624 N N . PHE A 1 79 ? 21.926 -14.776 -26.320 1.00 96.38 79 PHE A N 1
ATOM 625 C CA . PHE A 1 79 ? 21.908 -14.443 -24.899 1.00 96.38 79 PHE A CA 1
ATOM 626 C C . PHE A 1 79 ? 23.263 -13.890 -24.438 1.00 96.38 79 PHE A C 1
ATOM 628 O O . PHE A 1 79 ? 23.333 -12.811 -23.847 1.00 96.38 79 PHE A O 1
ATOM 635 N N . THR A 1 80 ? 24.362 -14.578 -24.766 1.00 95.75 80 THR A N 1
ATOM 636 C CA . THR A 1 80 ? 25.719 -14.147 -24.394 1.00 95.75 80 THR A CA 1
ATOM 637 C C . THR A 1 80 ? 26.077 -12.786 -24.994 1.00 95.75 80 THR A C 1
ATOM 639 O O . THR A 1 80 ? 26.709 -11.964 -24.322 1.00 95.75 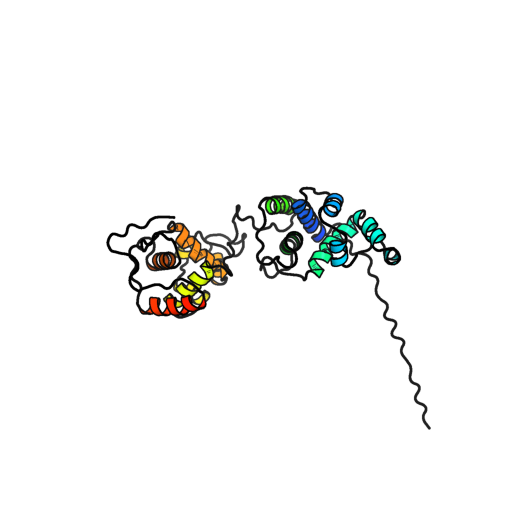80 THR A O 1
ATOM 642 N N . LYS A 1 81 ? 25.681 -12.530 -26.246 1.00 95.50 81 LYS A N 1
ATOM 643 C CA . LYS A 1 81 ? 25.876 -11.244 -26.924 1.00 95.50 81 LYS A CA 1
ATOM 644 C C . LYS A 1 81 ? 25.034 -10.151 -26.258 1.00 95.50 81 LYS A C 1
ATOM 646 O O . LYS A 1 81 ? 25.563 -9.085 -25.942 1.00 95.50 81 LYS A O 1
ATOM 651 N N . CYS A 1 82 ? 23.774 -10.445 -25.936 1.00 94.56 82 CYS A N 1
ATOM 652 C CA . CYS A 1 82 ? 22.859 -9.533 -25.253 1.00 94.56 82 CYS A CA 1
ATOM 653 C C . CYS A 1 82 ? 23.368 -9.114 -23.866 1.00 94.56 82 CYS A C 1
ATOM 655 O O . CYS A 1 82 ? 23.404 -7.924 -23.560 1.00 94.56 82 CYS A O 1
ATOM 657 N N . MET A 1 83 ? 23.861 -10.053 -23.048 1.00 95.38 83 MET A N 1
ATOM 658 C CA . MET A 1 83 ? 24.381 -9.759 -21.699 1.00 95.38 83 MET A CA 1
ATOM 659 C C . MET A 1 83 ? 25.667 -8.908 -21.701 1.00 95.38 83 MET A C 1
ATOM 661 O O . MET A 1 83 ? 26.113 -8.445 -20.649 1.00 95.38 83 MET A O 1
ATOM 665 N N . LYS A 1 84 ? 26.259 -8.664 -22.877 1.00 93.75 84 LYS A N 1
ATOM 666 C CA . LYS A 1 84 ? 27.404 -7.764 -23.088 1.00 93.75 84 LYS A CA 1
ATOM 667 C C . LYS A 1 84 ? 27.012 -6.431 -23.733 1.00 93.75 84 LYS A C 1
ATOM 669 O O . LYS A 1 84 ? 27.885 -5.592 -23.948 1.00 93.75 84 LYS A O 1
ATOM 674 N N . ASN A 1 85 ? 25.729 -6.200 -24.004 1.00 93.62 85 ASN A N 1
ATOM 675 C CA . ASN A 1 85 ? 25.219 -4.973 -24.607 1.00 93.62 85 ASN A CA 1
ATOM 676 C C . ASN A 1 85 ? 24.232 -4.271 -23.663 1.00 93.62 85 ASN A C 1
ATOM 678 O O . ASN A 1 85 ? 23.211 -4.830 -23.272 1.00 93.62 85 ASN A O 1
ATOM 682 N N . GLU A 1 86 ? 24.509 -3.015 -23.308 1.00 92.06 86 GLU A N 1
ATOM 683 C CA . GLU A 1 86 ? 23.691 -2.291 -22.328 1.00 92.06 86 GLU A CA 1
ATOM 684 C C . GLU A 1 86 ? 22.242 -2.079 -22.771 1.00 92.06 86 GLU A C 1
ATOM 686 O O . GLU A 1 86 ? 21.343 -2.152 -21.934 1.00 92.06 86 GLU A O 1
ATOM 691 N N . ASN A 1 87 ? 22.006 -1.811 -24.057 1.00 92.56 87 ASN A N 1
ATOM 692 C CA . ASN A 1 87 ? 20.655 -1.584 -24.559 1.00 92.56 87 ASN A CA 1
ATOM 693 C C . ASN A 1 87 ? 19.851 -2.888 -24.602 1.00 92.56 87 ASN A C 1
ATOM 695 O O . ASN A 1 87 ? 18.675 -2.905 -24.242 1.00 92.56 87 ASN A O 1
ATOM 699 N N . CYS A 1 88 ? 20.503 -3.998 -24.952 1.00 94.38 88 CYS A N 1
ATOM 700 C CA . CYS A 1 88 ? 19.870 -5.312 -24.924 1.00 94.38 88 CYS A CA 1
ATOM 701 C C . CYS A 1 88 ? 19.517 -5.746 -23.492 1.00 94.38 88 CYS A C 1
ATOM 703 O O . CYS A 1 88 ? 18.419 -6.248 -23.254 1.00 94.38 88 CYS A O 1
ATOM 705 N N . ILE A 1 89 ? 20.382 -5.461 -22.510 1.00 95.00 89 ILE A N 1
ATOM 706 C CA . ILE A 1 89 ? 20.071 -5.679 -21.088 1.00 95.00 89 ILE A CA 1
ATOM 707 C C . ILE A 1 89 ? 18.840 -4.867 -20.666 1.00 95.00 89 ILE A C 1
ATOM 709 O O . ILE A 1 89 ? 17.926 -5.420 -20.060 1.00 95.00 89 ILE A O 1
ATOM 713 N N . LEU A 1 90 ? 18.797 -3.568 -20.987 1.00 94.75 90 LEU A N 1
ATOM 714 C CA . LEU A 1 90 ? 17.655 -2.713 -20.6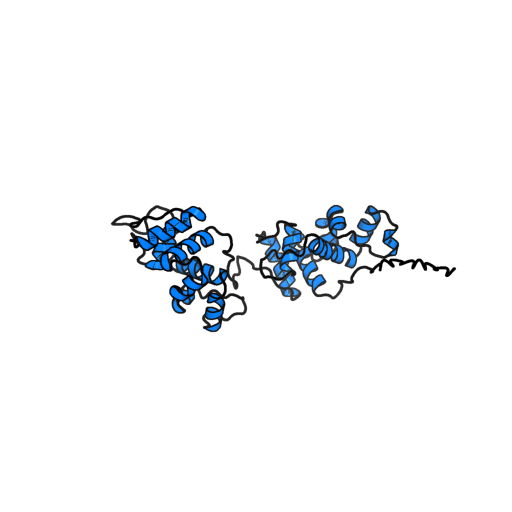40 1.00 94.75 90 LEU A CA 1
ATOM 715 C C . LEU A 1 90 ? 16.360 -3.219 -21.281 1.00 94.75 90 LEU A C 1
ATOM 717 O O . LEU A 1 90 ? 15.344 -3.321 -20.605 1.00 94.75 90 LEU A O 1
ATOM 721 N N . THR A 1 91 ? 16.427 -3.624 -22.545 1.00 94.69 91 THR A N 1
ATOM 722 C CA . THR A 1 91 ? 15.280 -4.189 -23.264 1.00 94.69 91 THR A CA 1
ATOM 723 C C . THR A 1 91 ? 14.803 -5.488 -22.652 1.00 94.69 91 THR A C 1
ATOM 725 O O . THR A 1 91 ? 13.605 -5.696 -22.503 1.00 94.69 91 THR A O 1
ATOM 728 N N . THR A 1 92 ? 15.735 -6.338 -22.230 1.00 95.94 92 THR A N 1
ATOM 729 C CA . THR A 1 92 ? 15.406 -7.587 -21.545 1.00 95.94 92 THR A CA 1
ATOM 730 C C . THR A 1 92 ? 14.636 -7.314 -20.252 1.00 95.94 92 THR A C 1
ATOM 732 O O . THR A 1 92 ? 13.624 -7.959 -19.997 1.00 95.94 92 THR A O 1
ATOM 735 N N . LEU A 1 93 ? 15.068 -6.337 -19.447 1.00 95.75 93 LEU A N 1
ATOM 736 C CA . LEU A 1 93 ? 14.357 -5.955 -18.222 1.00 95.75 93 LEU A CA 1
ATOM 737 C C . LEU A 1 93 ? 12.971 -5.368 -18.534 1.00 95.75 93 LEU A C 1
ATOM 739 O O . LEU A 1 93 ? 11.982 -5.756 -17.917 1.00 95.75 93 LEU A O 1
ATOM 743 N N . ASP A 1 94 ? 12.886 -4.456 -19.501 1.00 95.69 94 ASP A N 1
ATOM 744 C CA . ASP A 1 94 ? 11.624 -3.806 -19.847 1.00 95.69 94 ASP A CA 1
ATOM 745 C C . ASP A 1 94 ? 10.582 -4.811 -20.352 1.00 95.69 94 ASP A C 1
ATOM 747 O O . ASP A 1 94 ? 9.495 -4.927 -19.777 1.00 95.69 94 ASP A O 1
ATOM 751 N N . LYS A 1 95 ? 10.955 -5.606 -21.362 1.00 95.88 95 LYS A N 1
ATOM 752 C CA . LYS A 1 95 ? 10.070 -6.584 -21.999 1.00 95.88 95 LYS A CA 1
ATOM 753 C C . LYS A 1 95 ? 9.719 -7.748 -21.097 1.00 95.88 95 LYS A C 1
ATOM 755 O O . LYS A 1 95 ? 8.609 -8.255 -21.196 1.00 95.88 95 LYS A O 1
ATOM 760 N N . TYR A 1 96 ? 10.599 -8.140 -20.174 1.00 96.81 96 TYR A N 1
ATOM 761 C CA . TYR A 1 96 ? 10.229 -9.109 -19.145 1.00 96.81 96 TYR A CA 1
ATOM 762 C C . TYR A 1 96 ? 9.003 -8.630 -18.361 1.00 96.81 96 TYR A C 1
ATOM 764 O O . TYR A 1 96 ? 8.028 -9.364 -18.236 1.00 96.81 96 TYR A O 1
ATOM 772 N N . ALA A 1 97 ? 9.020 -7.390 -17.864 1.00 96.50 97 ALA A N 1
ATOM 773 C CA . ALA A 1 97 ? 7.907 -6.870 -17.076 1.00 96.50 97 ALA A CA 1
ATOM 774 C C . ALA A 1 97 ? 6.625 -6.677 -17.908 1.00 96.50 97 ALA A C 1
ATOM 776 O O . ALA A 1 97 ? 5.534 -6.951 -17.410 1.00 96.50 97 ALA A O 1
ATOM 777 N N . GLU A 1 98 ? 6.744 -6.262 -19.173 1.00 95.19 98 GLU A N 1
ATOM 778 C CA . GLU A 1 98 ? 5.596 -6.170 -20.090 1.00 95.19 98 GLU A CA 1
ATOM 779 C C . GLU A 1 98 ? 4.973 -7.546 -20.357 1.00 95.19 98 GLU A C 1
ATOM 781 O O . GLU A 1 98 ? 3.761 -7.711 -20.208 1.00 95.19 98 GLU A O 1
ATOM 786 N N . ASN A 1 99 ? 5.803 -8.552 -20.647 1.00 96.25 99 ASN A N 1
ATOM 787 C CA . ASN A 1 99 ? 5.355 -9.904 -20.984 1.00 96.25 99 ASN A CA 1
ATOM 788 C C . ASN A 1 99 ? 4.781 -10.676 -19.787 1.00 96.25 99 ASN A C 1
ATOM 790 O O . ASN A 1 99 ? 3.995 -11.599 -19.990 1.00 96.25 99 ASN A O 1
ATOM 794 N N . ILE A 1 100 ? 5.121 -10.297 -18.548 1.00 93.81 100 ILE A N 1
ATOM 795 C CA . ILE A 1 100 ? 4.445 -10.813 -17.345 1.00 93.81 100 ILE A CA 1
ATOM 796 C C . ILE A 1 100 ? 2.994 -10.303 -17.250 1.00 93.81 100 ILE A C 1
ATOM 798 O O . ILE A 1 100 ? 2.149 -11.012 -16.708 1.00 93.81 100 ILE A O 1
ATOM 802 N N . GLY A 1 101 ? 2.673 -9.132 -17.822 1.00 87.62 101 GLY A N 1
ATOM 803 C CA . GLY A 1 101 ? 1.281 -8.760 -18.105 1.00 87.62 101 GLY A CA 1
ATOM 804 C C . GLY A 1 101 ? 0.825 -7.358 -17.705 1.00 87.62 101 GLY A C 1
ATOM 805 O O . GLY A 1 101 ? -0.325 -7.229 -17.296 1.00 87.62 101 GLY A O 1
ATOM 806 N N . HIS A 1 102 ? 1.667 -6.319 -17.807 1.00 90.88 102 HIS A N 1
ATOM 807 C CA . HIS A 1 102 ? 1.310 -4.927 -17.448 1.00 90.88 102 HIS A CA 1
ATOM 808 C C . HIS A 1 102 ? 0.507 -4.820 -16.133 1.00 90.88 102 HIS A C 1
ATOM 810 O O . HIS A 1 102 ? -0.487 -4.097 -16.038 1.00 90.88 102 HIS A O 1
ATOM 816 N N . ILE A 1 103 ? 0.903 -5.615 -15.137 1.00 86.81 103 ILE A N 1
ATOM 817 C CA . ILE A 1 103 ? 0.154 -5.773 -13.893 1.00 86.81 103 ILE A CA 1
ATOM 818 C C . ILE A 1 103 ? 0.347 -4.507 -13.059 1.00 86.81 103 ILE A C 1
ATOM 820 O O . ILE A 1 103 ? 1.479 -4.175 -12.718 1.00 86.81 103 ILE A O 1
ATOM 824 N N . ASP A 1 104 ? -0.747 -3.831 -12.713 1.00 82.81 104 ASP A N 1
ATOM 825 C CA . ASP A 1 104 ? -0.769 -2.801 -11.670 1.00 82.81 104 ASP A CA 1
ATOM 826 C C . ASP A 1 104 ? -0.618 -3.503 -10.312 1.00 82.81 104 ASP A C 1
ATOM 828 O O . ASP A 1 104 ? -1.570 -4.013 -9.713 1.00 82.81 104 ASP A O 1
ATOM 832 N N . CYS A 1 105 ? 0.632 -3.644 -9.887 1.00 80.19 105 CYS A N 1
ATOM 833 C CA . CYS A 1 105 ? 1.006 -4.400 -8.707 1.00 80.19 105 CYS A CA 1
ATOM 834 C C . CYS A 1 105 ? 0.684 -3.606 -7.439 1.00 80.19 105 CYS A C 1
ATOM 836 O O . CYS A 1 105 ? 0.346 -4.199 -6.413 1.00 80.19 105 CYS A O 1
ATOM 838 N N . ASN A 1 106 ? 0.817 -2.279 -7.484 1.00 75.31 106 ASN A N 1
ATOM 839 C CA . ASN A 1 106 ? 0.639 -1.409 -6.322 1.00 75.31 106 ASN A CA 1
ATOM 840 C C . ASN A 1 106 ? -0.795 -0.838 -6.183 1.00 75.31 106 ASN A C 1
ATOM 842 O O . ASN A 1 106 ? -1.094 -0.203 -5.168 1.00 75.31 106 ASN A O 1
ATOM 846 N N . CYS A 1 107 ? -1.674 -1.133 -7.144 1.00 75.44 107 CYS A N 1
ATOM 847 C CA . CYS A 1 107 ? -3.072 -0.717 -7.233 1.00 75.44 107 CYS A CA 1
ATOM 848 C C . CYS A 1 107 ? -3.283 0.803 -7.404 1.00 75.44 107 CYS A C 1
ATOM 850 O O . CYS A 1 107 ? -4.298 1.333 -6.931 1.00 75.44 107 CYS A O 1
ATOM 852 N N . ASP A 1 108 ? -2.353 1.516 -8.047 1.00 72.19 108 ASP A N 1
ATOM 853 C CA . ASP A 1 108 ? -2.447 2.962 -8.312 1.00 72.19 108 ASP A CA 1
ATOM 854 C C . ASP A 1 108 ? -3.075 3.320 -9.676 1.00 72.19 108 ASP A C 1
ATOM 856 O O . ASP A 1 108 ? -3.177 4.499 -10.037 1.00 72.19 108 ASP A O 1
ATOM 860 N N . GLN A 1 109 ? -3.601 2.310 -10.378 1.00 79.00 109 GLN A N 1
ATOM 861 C CA . GLN A 1 109 ? -4.251 2.366 -11.693 1.00 79.00 109 GLN A CA 1
ATOM 862 C C . GLN A 1 109 ? -3.312 2.741 -12.839 1.00 79.00 109 GLN A C 1
ATOM 864 O O . GLN A 1 109 ? -3.770 3.111 -13.927 1.00 79.00 109 GLN A O 1
ATOM 869 N N . LYS A 1 110 ? -2.002 2.656 -12.619 1.00 83.50 110 LYS A N 1
ATOM 870 C CA . LYS A 1 110 ? -0.991 2.845 -13.650 1.00 83.50 110 LYS A CA 1
ATOM 871 C C . LYS A 1 110 ? -0.121 1.600 -13.709 1.00 83.50 110 LYS A C 1
ATOM 873 O O . LYS A 1 110 ? -0.040 0.825 -12.772 1.00 83.50 110 LYS A O 1
ATOM 878 N N . PHE A 1 111 ? 0.497 1.403 -14.865 1.00 89.94 111 PHE A N 1
ATOM 879 C CA . PHE A 1 111 ? 1.621 0.492 -14.994 1.00 89.94 111 PHE A CA 1
ATOM 880 C C . PHE A 1 111 ? 2.871 1.349 -15.137 1.00 89.94 111 PHE A C 1
ATOM 882 O O . PHE A 1 111 ? 3.120 1.927 -16.200 1.00 89.94 111 PHE A O 1
ATOM 889 N N . ASP A 1 112 ? 3.611 1.501 -14.045 1.00 90.69 112 ASP A N 1
ATOM 890 C CA . ASP A 1 112 ? 4.764 2.384 -13.968 1.00 90.69 112 ASP A CA 1
ATOM 891 C C . ASP A 1 112 ? 6.013 1.697 -13.383 1.00 90.69 112 ASP A C 1
ATOM 893 O O . ASP A 1 112 ? 6.136 0.472 -13.310 1.00 90.69 112 ASP A O 1
ATOM 897 N N . CYS A 1 113 ? 7.026 2.494 -13.037 1.00 94.44 113 CYS A N 1
ATOM 898 C CA . CYS A 1 113 ? 8.289 1.966 -12.536 1.00 94.44 113 CYS A CA 1
ATOM 899 C C . CYS A 1 113 ? 8.153 1.170 -11.224 1.00 94.44 113 CYS A C 1
ATOM 901 O O . CYS A 1 113 ? 8.953 0.266 -10.957 1.00 94.44 113 CYS A O 1
ATOM 903 N N . ARG A 1 114 ? 7.158 1.503 -10.397 1.00 91.25 114 ARG A N 1
ATOM 904 C CA . ARG A 1 114 ? 6.885 0.825 -9.130 1.00 91.25 114 ARG A CA 1
ATOM 905 C C . ARG A 1 114 ? 6.388 -0.596 -9.379 1.00 91.25 114 ARG A C 1
ATOM 907 O O . ARG A 1 114 ? 6.845 -1.521 -8.704 1.00 91.25 114 ARG A O 1
ATOM 914 N N . ASP A 1 115 ? 5.540 -0.778 -10.386 1.00 92.38 115 ASP A N 1
ATOM 915 C CA . ASP A 1 115 ? 5.047 -2.093 -10.803 1.00 92.38 115 ASP A CA 1
ATOM 916 C C . ASP A 1 115 ? 6.157 -2.933 -11.413 1.00 92.38 115 ASP A C 1
ATOM 918 O O . ASP A 1 115 ? 6.346 -4.090 -11.037 1.00 92.38 115 ASP A O 1
ATOM 922 N N . ARG A 1 116 ? 6.983 -2.327 -12.273 1.00 95.88 116 ARG A N 1
ATOM 923 C CA . ARG A 1 116 ? 8.149 -3.006 -12.856 1.00 95.88 116 ARG A CA 1
ATOM 924 C C . ARG A 1 116 ? 9.096 -3.521 -11.768 1.00 95.88 116 ARG A C 1
ATOM 926 O O . ARG A 1 116 ? 9.517 -4.676 -11.824 1.00 95.88 116 ARG A O 1
ATOM 933 N N . LEU A 1 117 ? 9.385 -2.729 -10.728 1.00 94.81 117 LEU A N 1
ATOM 934 C CA . LEU A 1 117 ? 10.164 -3.211 -9.579 1.00 94.81 117 LEU A CA 1
ATOM 935 C C . LEU A 1 117 ? 9.497 -4.415 -8.897 1.00 94.81 117 LEU A C 1
ATOM 937 O O . LEU A 1 117 ? 10.189 -5.377 -8.555 1.00 94.81 117 LEU A O 1
ATOM 941 N N . ALA A 1 118 ? 8.180 -4.361 -8.689 1.00 92.69 118 ALA A N 1
ATOM 942 C CA . ALA A 1 118 ? 7.425 -5.438 -8.062 1.00 92.69 118 ALA A CA 1
ATOM 943 C C . ALA A 1 118 ? 7.513 -6.737 -8.871 1.00 92.69 118 ALA A C 1
ATOM 945 O O . ALA A 1 118 ? 7.860 -7.780 -8.314 1.00 92.69 118 ALA A O 1
ATOM 946 N N . ILE A 1 119 ? 7.314 -6.654 -10.187 1.00 95.88 119 ILE A N 1
ATOM 947 C CA . ILE A 1 119 ? 7.413 -7.786 -11.112 1.00 95.88 119 ILE A CA 1
ATOM 948 C C . ILE A 1 119 ? 8.818 -8.394 -11.088 1.00 95.88 119 ILE A C 1
ATOM 950 O O . ILE A 1 119 ? 8.967 -9.606 -10.979 1.00 95.88 119 ILE A O 1
ATOM 954 N N . HIS A 1 120 ? 9.877 -7.585 -11.100 1.00 94.38 120 HIS A N 1
ATOM 955 C CA . HIS A 1 120 ? 11.243 -8.122 -11.056 1.00 94.38 120 HIS A CA 1
ATOM 956 C C . HIS A 1 120 ? 11.615 -8.805 -9.740 1.00 94.38 120 HIS A C 1
ATOM 958 O O . HIS A 1 120 ? 12.552 -9.605 -9.698 1.00 94.38 120 HIS A O 1
ATOM 964 N N . LEU A 1 121 ? 10.935 -8.467 -8.647 1.00 91.25 121 LEU A N 1
ATOM 965 C CA . LEU A 1 121 ? 11.190 -9.078 -7.348 1.00 91.25 121 LEU A CA 1
ATOM 966 C C . LEU A 1 121 ? 10.285 -10.282 -7.075 1.00 91.25 121 LEU A C 1
ATOM 968 O O . LEU A 1 121 ? 10.719 -11.175 -6.346 1.00 91.25 121 LEU A O 1
ATOM 972 N N . LEU A 1 122 ? 9.069 -10.300 -7.630 1.00 90.62 122 LEU A N 1
ATOM 973 C CA . LEU A 1 122 ? 7.988 -11.206 -7.219 1.00 90.62 122 LEU A CA 1
ATOM 974 C C . LEU A 1 122 ? 7.296 -11.944 -8.379 1.00 90.62 122 LEU A C 1
ATOM 976 O O . LEU A 1 122 ? 6.496 -12.842 -8.121 1.00 90.62 122 LEU A O 1
ATOM 980 N N . GLY A 1 123 ? 7.595 -11.599 -9.631 1.00 92.12 123 GLY A N 1
ATOM 981 C CA . GLY A 1 123 ? 6.943 -12.150 -10.819 1.00 92.12 123 GLY A CA 1
ATOM 982 C C . GLY A 1 123 ? 5.476 -11.729 -10.940 1.00 92.12 123 GLY A C 1
ATOM 983 O O . GLY A 1 123 ? 5.102 -10.616 -10.578 1.00 92.12 123 GLY A O 1
ATOM 984 N N . ASP A 1 124 ? 4.642 -12.647 -11.421 1.00 92.31 124 ASP A N 1
ATOM 985 C CA . ASP A 1 124 ? 3.187 -12.499 -11.575 1.00 92.31 124 ASP A CA 1
ATOM 986 C C . ASP A 1 124 ? 2.426 -12.388 -10.237 1.00 92.31 124 ASP A C 1
ATOM 988 O O . ASP A 1 124 ? 1.282 -11.940 -10.192 1.00 92.31 124 ASP A O 1
ATOM 992 N N . LYS A 1 125 ? 3.071 -12.730 -9.116 1.00 87.12 125 LYS A N 1
ATOM 993 C CA . LYS A 1 125 ? 2.528 -12.618 -7.749 1.00 87.12 125 LYS A CA 1
ATOM 994 C C . LYS A 1 125 ? 2.805 -11.258 -7.104 1.00 87.12 125 LYS A C 1
ATOM 996 O O . LYS A 1 125 ? 2.930 -11.160 -5.885 1.00 87.12 125 LYS A O 1
ATOM 1001 N N . CYS A 1 126 ? 2.943 -10.210 -7.910 1.00 83.75 126 CYS A N 1
ATOM 1002 C CA . CYS A 1 126 ? 3.361 -8.891 -7.448 1.00 83.75 126 CYS A CA 1
ATOM 1003 C C . CYS A 1 126 ? 2.256 -8.065 -6.769 1.00 83.75 126 CYS A C 1
ATOM 1005 O O . CYS A 1 126 ? 2.563 -6.988 -6.272 1.00 83.75 126 CYS A O 1
ATOM 1007 N N . THR A 1 127 ? 0.997 -8.513 -6.754 1.00 83.12 127 THR A N 1
ATOM 1008 C CA . THR A 1 127 ? -0.128 -7.730 -6.219 1.00 83.12 127 THR A CA 1
ATOM 1009 C C . THR A 1 127 ? 0.064 -7.375 -4.743 1.00 83.12 127 THR A C 1
ATOM 1011 O O . THR A 1 127 ? 0.296 -8.250 -3.911 1.00 83.12 127 THR A O 1
ATOM 1014 N N . ASN A 1 128 ? -0.095 -6.090 -4.421 1.00 69.69 128 ASN A N 1
ATOM 1015 C CA . ASN A 1 128 ? 0.107 -5.497 -3.098 1.00 69.69 128 ASN A CA 1
ATOM 1016 C C . ASN A 1 128 ? 1.439 -5.932 -2.443 1.00 69.69 128 ASN A C 1
ATOM 1018 O O . ASN A 1 128 ? 1.452 -6.606 -1.404 1.00 69.69 128 ASN A O 1
ATOM 1022 N N . PRO A 1 129 ? 2.576 -5.600 -3.074 1.00 67.50 129 PRO A N 1
ATOM 1023 C CA . PRO A 1 129 ? 3.853 -6.208 -2.753 1.00 67.50 129 PRO A CA 1
ATOM 1024 C C . PRO A 1 129 ? 4.427 -5.663 -1.442 1.00 67.50 129 PRO A C 1
ATOM 1026 O O . PRO A 1 129 ? 4.575 -4.456 -1.257 1.00 67.50 129 PRO A O 1
ATOM 1029 N N . LYS A 1 130 ? 4.849 -6.567 -0.552 1.00 71.69 130 LYS A N 1
ATOM 1030 C CA . LYS A 1 130 ? 5.662 -6.222 0.623 1.00 71.69 130 LYS A CA 1
ATOM 1031 C C . LYS A 1 130 ? 7.135 -6.455 0.326 1.00 71.69 130 LYS A C 1
ATOM 1033 O O . LYS A 1 130 ? 7.575 -7.588 0.130 1.00 71.69 130 LYS A O 1
ATOM 1038 N N . PHE A 1 131 ? 7.914 -5.382 0.316 1.00 75.00 131 PHE A N 1
ATOM 1039 C CA . PHE A 1 131 ? 9.334 -5.444 -0.012 1.00 75.00 131 PHE A CA 1
ATOM 1040 C C . PHE A 1 131 ? 10.212 -5.509 1.234 1.00 75.00 131 PHE A C 1
ATOM 1042 O O . PHE A 1 131 ? 9.956 -4.855 2.241 1.00 75.00 131 PHE A O 1
ATOM 1049 N N . MET A 1 132 ? 11.341 -6.217 1.143 1.00 72.62 132 MET A N 1
ATOM 1050 C CA . MET A 1 132 ? 12.384 -6.071 2.160 1.00 72.62 132 MET A CA 1
ATOM 1051 C C . MET A 1 132 ? 12.928 -4.633 2.140 1.00 72.62 132 MET A C 1
ATOM 1053 O O . MET A 1 132 ? 13.308 -4.133 1.078 1.00 72.62 132 MET A O 1
ATOM 1057 N N . LYS A 1 133 ? 13.101 -4.017 3.318 1.00 71.00 133 LYS A N 1
ATOM 1058 C CA . LYS A 1 133 ? 13.612 -2.637 3.494 1.00 71.00 133 LYS A CA 1
ATOM 1059 C C . LYS A 1 133 ? 14.855 -2.315 2.659 1.00 71.00 133 LYS A C 1
ATOM 1061 O O . LYS A 1 133 ? 15.006 -1.221 2.122 1.00 71.00 133 LYS A O 1
ATOM 1066 N N . ARG A 1 134 ? 15.764 -3.287 2.503 1.00 79.25 134 ARG A N 1
ATOM 1067 C CA . ARG A 1 134 ? 16.984 -3.127 1.691 1.00 79.25 134 ARG A CA 1
ATOM 1068 C C . ARG A 1 134 ? 16.696 -2.800 0.222 1.00 79.25 134 ARG A C 1
ATOM 1070 O O . ARG A 1 134 ? 17.460 -2.033 -0.360 1.00 79.25 134 ARG A O 1
ATOM 1077 N N . TYR A 1 135 ? 15.647 -3.379 -0.364 1.00 84.69 135 TYR A N 1
ATOM 1078 C CA . TYR A 1 135 ? 15.273 -3.157 -1.760 1.00 84.69 135 TYR A CA 1
ATOM 1079 C C . TYR A 1 135 ? 14.660 -1.768 -1.926 1.00 84.69 135 TYR A C 1
ATOM 1081 O O . TYR A 1 135 ? 15.132 -1.011 -2.772 1.00 84.69 135 TYR A O 1
ATOM 1089 N N . LEU A 1 136 ? 13.729 -1.396 -1.039 1.00 82.56 136 LEU A N 1
ATOM 1090 C CA . LEU A 1 136 ? 13.109 -0.068 -1.006 1.00 82.56 136 LEU A CA 1
ATOM 1091 C C . LEU A 1 136 ? 14.143 1.043 -0.855 1.00 82.56 136 LEU A C 1
ATOM 1093 O O . LEU A 1 136 ? 14.210 1.948 -1.682 1.00 82.56 136 LEU A O 1
ATOM 1097 N N . ARG A 1 137 ? 15.025 0.934 0.145 1.00 81.12 137 ARG A N 1
ATOM 1098 C CA . ARG A 1 137 ? 16.062 1.938 0.402 1.00 81.12 137 ARG A CA 1
ATOM 1099 C C . ARG A 1 137 ? 16.959 2.154 -0.813 1.00 81.12 137 ARG A C 1
ATOM 1101 O O . ARG A 1 137 ? 17.257 3.291 -1.168 1.00 81.12 137 ARG A O 1
ATOM 1108 N N . ARG A 1 138 ? 17.418 1.069 -1.442 1.00 89.38 138 ARG A N 1
ATOM 1109 C CA . ARG A 1 138 ? 18.271 1.142 -2.637 1.00 89.38 138 ARG A CA 1
ATOM 1110 C C . ARG A 1 138 ? 17.511 1.779 -3.796 1.00 89.38 138 ARG A C 1
ATOM 1112 O O . ARG A 1 138 ? 17.994 2.765 -4.344 1.00 89.38 138 ARG A O 1
ATOM 1119 N N . PHE A 1 139 ? 16.318 1.280 -4.111 1.00 91.69 139 PHE A N 1
ATOM 1120 C CA . PHE A 1 139 ? 15.497 1.838 -5.180 1.00 91.69 139 PHE A CA 1
ATOM 1121 C C . PHE A 1 139 ? 15.250 3.336 -4.971 1.00 91.69 139 PHE A C 1
ATOM 1123 O O . PHE A 1 139 ? 15.613 4.138 -5.825 1.00 91.69 139 PHE A O 1
ATOM 1130 N N . ASN A 1 140 ? 14.750 3.731 -3.798 1.00 85.81 140 ASN A N 1
ATOM 1131 C CA . ASN A 1 140 ? 14.414 5.119 -3.482 1.00 85.81 140 ASN A CA 1
ATOM 1132 C C . ASN A 1 140 ? 15.638 6.044 -3.504 1.00 85.81 140 ASN A C 1
ATOM 1134 O O . ASN A 1 140 ? 15.543 7.188 -3.946 1.00 85.81 140 ASN A O 1
ATOM 1138 N N . ASN A 1 141 ? 16.809 5.559 -3.082 1.00 84.19 141 ASN A N 1
ATOM 1139 C CA . ASN A 1 141 ? 18.059 6.316 -3.187 1.00 84.19 141 ASN A CA 1
ATOM 1140 C C . ASN A 1 141 ? 18.459 6.600 -4.635 1.00 84.19 141 ASN A C 1
ATOM 1142 O O . ASN A 1 141 ? 18.956 7.689 -4.918 1.00 84.19 141 ASN A O 1
ATOM 1146 N N . CYS A 1 142 ? 18.254 5.643 -5.537 1.00 91.25 142 CYS A N 1
ATOM 1147 C CA . CYS A 1 142 ? 18.452 5.866 -6.962 1.00 91.25 142 CYS A CA 1
ATOM 1148 C C . CYS A 1 142 ? 17.372 6.793 -7.531 1.00 91.25 142 CYS A C 1
ATOM 1150 O O . CYS A 1 142 ? 17.695 7.778 -8.192 1.00 91.25 142 CYS A O 1
ATOM 1152 N N . ALA A 1 143 ? 16.106 6.519 -7.217 1.00 90.69 143 ALA A N 1
ATOM 1153 C CA . ALA A 1 143 ? 14.960 7.195 -7.801 1.00 90.69 143 ALA A CA 1
ATOM 1154 C C . ALA A 1 143 ? 14.996 8.706 -7.537 1.00 90.69 143 ALA A C 1
ATOM 1156 O O . ALA A 1 143 ? 14.911 9.494 -8.477 1.00 90.69 143 ALA A O 1
ATOM 1157 N N . ARG A 1 144 ? 15.305 9.118 -6.298 1.00 88.19 144 ARG A N 1
ATOM 1158 C CA . ARG A 1 144 ? 15.495 10.538 -5.944 1.00 88.19 144 ARG A CA 1
ATOM 1159 C C . ARG A 1 144 ? 16.603 11.225 -6.744 1.00 88.19 144 ARG A C 1
ATOM 1161 O O . ARG A 1 144 ? 16.472 12.396 -7.074 1.00 88.19 144 ARG A O 1
ATOM 1168 N N . LYS A 1 145 ? 17.697 10.521 -7.051 1.00 89.25 145 LYS A N 1
ATOM 1169 C CA . LYS A 1 145 ? 18.822 11.089 -7.814 1.00 89.25 145 LYS A CA 1
ATOM 1170 C C . LYS A 1 145 ? 18.498 11.256 -9.293 1.00 89.25 145 LYS A C 1
ATOM 1172 O O . LYS A 1 145 ? 19.016 12.174 -9.916 1.00 89.25 145 LYS A O 1
ATOM 1177 N N . LEU A 1 146 ? 17.697 10.350 -9.851 1.00 89.00 146 LEU A N 1
ATOM 1178 C CA . LEU A 1 146 ? 17.377 10.331 -11.278 1.00 89.00 146 LEU A CA 1
ATOM 1179 C C . LEU A 1 146 ? 16.032 10.994 -11.609 1.00 89.00 146 LEU A C 1
ATOM 1181 O O . LEU A 1 146 ? 15.721 11.154 -12.784 1.00 89.00 146 LEU A O 1
ATOM 1185 N N . GLY A 1 147 ? 15.251 11.403 -10.605 1.00 86.81 147 GLY A N 1
ATOM 1186 C CA . GLY A 1 147 ? 13.912 11.965 -10.807 1.00 86.81 147 GLY A CA 1
ATOM 1187 C C . GLY A 1 147 ? 12.857 10.912 -11.159 1.00 86.81 147 GLY A C 1
ATOM 1188 O O . GLY A 1 147 ? 11.883 11.227 -11.829 1.00 86.81 147 GLY A O 1
ATOM 1189 N N . VAL A 1 148 ? 13.055 9.664 -10.727 1.00 90.00 148 VAL A N 1
ATOM 1190 C CA . VAL A 1 148 ? 12.068 8.581 -10.854 1.00 90.00 148 VAL A CA 1
ATOM 1191 C C . VAL A 1 148 ? 11.156 8.598 -9.628 1.00 90.00 148 VAL A C 1
ATOM 1193 O O . VAL A 1 148 ? 11.606 8.893 -8.517 1.00 90.00 148 VAL A O 1
ATOM 1196 N N . THR A 1 149 ? 9.885 8.244 -9.807 1.00 84.56 149 THR A N 1
ATOM 1197 C CA . THR A 1 149 ? 8.928 8.099 -8.706 1.00 84.56 149 THR A CA 1
ATOM 1198 C C . THR A 1 149 ? 9.435 7.079 -7.678 1.00 84.56 149 THR A C 1
ATOM 1200 O O . THR A 1 149 ? 9.758 5.943 -8.018 1.00 84.56 149 THR A O 1
ATOM 1203 N N . THR A 1 150 ? 9.517 7.467 -6.404 1.00 83.94 150 THR A N 1
ATOM 1204 C CA . THR A 1 150 ? 9.964 6.583 -5.314 1.00 83.94 150 THR A CA 1
ATOM 1205 C C . THR A 1 150 ? 8.882 5.576 -4.931 1.00 83.94 150 THR A C 1
ATOM 1207 O O . THR A 1 150 ? 7.694 5.881 -5.015 1.00 83.94 150 THR A O 1
ATOM 1210 N N . MET A 1 151 ? 9.274 4.399 -4.444 1.00 77.50 151 MET A N 1
ATOM 1211 C CA . MET A 1 151 ? 8.379 3.489 -3.726 1.00 77.50 151 MET A CA 1
ATOM 1212 C C . MET A 1 151 ? 7.950 4.107 -2.397 1.00 77.50 151 MET A C 1
ATOM 1214 O O . MET A 1 151 ? 8.739 4.815 -1.762 1.00 77.50 151 MET A O 1
ATOM 1218 N N . PHE A 1 152 ? 6.740 3.780 -1.952 1.00 63.81 152 PHE A N 1
ATOM 1219 C CA . PHE A 1 152 ? 6.302 4.074 -0.592 1.00 63.81 152 PHE A CA 1
ATOM 1220 C C . PHE A 1 152 ? 7.180 3.287 0.392 1.00 63.81 152 PHE A C 1
ATOM 1222 O O . PHE A 1 152 ? 7.263 2.061 0.327 1.00 63.81 152 PHE A O 1
ATOM 1229 N N . ASP A 1 153 ? 7.920 4.005 1.235 1.00 51.00 153 ASP A N 1
ATOM 1230 C CA . ASP A 1 153 ? 8.719 3.427 2.314 1.00 51.00 153 ASP A CA 1
ATOM 1231 C C . ASP A 1 153 ? 7.826 3.401 3.559 1.00 51.00 153 ASP A C 1
ATOM 1233 O O . ASP A 1 153 ? 7.398 4.461 4.015 1.00 51.00 153 ASP A O 1
ATOM 1237 N N . GLU A 1 154 ? 7.509 2.215 4.088 1.00 45.41 154 GLU A N 1
ATOM 1238 C CA . GLU A 1 154 ? 6.653 2.063 5.280 1.00 45.41 154 GLU A CA 1
ATOM 1239 C C . GLU A 1 154 ? 7.204 2.828 6.503 1.00 45.41 154 GLU A C 1
ATOM 1241 O O . GLU A 1 154 ? 6.457 3.109 7.434 1.00 45.41 154 GLU A O 1
ATOM 1246 N N . GLU A 1 155 ? 8.490 3.207 6.501 1.00 39.72 155 GLU A N 1
ATOM 1247 C CA . GLU A 1 155 ? 9.141 3.937 7.600 1.00 39.72 155 GLU A CA 1
ATOM 1248 C C . GLU A 1 155 ? 9.292 5.451 7.363 1.00 39.72 155 GLU A C 1
ATOM 1250 O O . GLU A 1 155 ? 9.863 6.142 8.204 1.00 39.72 155 GLU A O 1
ATOM 1255 N N . ASN A 1 156 ? 8.790 5.992 6.247 1.00 39.34 156 ASN A N 1
ATOM 1256 C CA . ASN A 1 156 ? 8.782 7.438 5.991 1.00 39.34 156 ASN A CA 1
ATOM 1257 C C . ASN A 1 156 ? 7.471 7.839 5.296 1.00 39.34 156 ASN A C 1
ATOM 1259 O O . ASN A 1 156 ? 7.421 8.169 4.110 1.00 39.34 156 ASN A O 1
ATOM 1263 N N . TYR A 1 157 ? 6.399 7.681 6.067 1.00 41.88 157 TYR A N 1
ATOM 1264 C CA . TYR A 1 157 ? 5.004 7.792 5.670 1.00 41.88 157 TYR A CA 1
ATOM 1265 C C . TYR A 1 157 ? 4.599 9.248 5.411 1.00 41.88 157 TYR A C 1
ATOM 1267 O O . TYR A 1 157 ? 4.458 10.031 6.344 1.00 41.88 157 TYR A O 1
ATOM 1275 N N . ASP A 1 158 ? 4.369 9.576 4.142 1.00 42.03 158 ASP A N 1
ATOM 1276 C CA . ASP A 1 158 ? 3.600 10.756 3.715 1.00 42.03 158 ASP A CA 1
ATOM 1277 C C . ASP A 1 158 ? 2.471 10.342 2.748 1.00 42.03 158 ASP A C 1
ATOM 1279 O O . ASP A 1 158 ? 2.069 11.074 1.857 1.00 42.03 158 ASP A O 1
ATOM 1283 N N . GLY A 1 159 ? 1.990 9.099 2.848 1.00 54.19 159 GLY A N 1
ATOM 1284 C CA . GLY A 1 159 ? 0.919 8.579 1.998 1.00 54.19 159 GLY A CA 1
ATOM 1285 C C . GLY A 1 159 ? 0.207 7.417 2.670 1.00 54.19 159 GLY A C 1
ATOM 1286 O O . GLY A 1 159 ? 0.830 6.646 3.388 1.00 54.19 159 GLY A O 1
ATOM 1287 N N . ILE A 1 160 ? -1.103 7.310 2.463 1.00 60.16 160 ILE A N 1
ATOM 1288 C CA . ILE A 1 160 ? -1.978 6.474 3.286 1.00 60.16 160 ILE A CA 1
ATOM 1289 C C . ILE A 1 160 ? -1.700 4.970 3.146 1.00 60.16 160 ILE A C 1
ATOM 1291 O O . ILE A 1 160 ? -1.718 4.433 2.039 1.00 60.16 160 ILE A O 1
ATOM 1295 N N . LYS A 1 161 ? -1.546 4.263 4.276 1.00 68.06 161 LYS A N 1
ATOM 1296 C CA . LYS A 1 161 ? -1.401 2.797 4.351 1.00 68.06 161 LYS A CA 1
ATOM 1297 C C . LYS A 1 161 ? -2.543 2.125 3.592 1.00 68.06 161 LYS A C 1
ATOM 1299 O O . LYS A 1 161 ? -3.693 2.530 3.721 1.00 68.06 161 LYS A O 1
ATOM 1304 N N . ASN A 1 162 ? -2.246 1.105 2.789 1.00 74.00 162 ASN A N 1
ATOM 1305 C CA . ASN A 1 162 ? -3.288 0.376 2.072 1.00 74.00 162 ASN A CA 1
ATOM 1306 C C . ASN A 1 162 ? -3.959 -0.656 2.987 1.00 74.00 162 ASN A C 1
ATOM 1308 O O . ASN A 1 162 ? -3.342 -1.635 3.405 1.00 74.00 162 ASN A O 1
ATOM 1312 N N . TYR A 1 163 ? -5.231 -0.428 3.289 1.00 78.56 163 TYR A N 1
ATOM 1313 C CA . TYR A 1 163 ? -6.065 -1.278 4.132 1.00 78.56 163 TYR A CA 1
ATOM 1314 C C . TYR A 1 163 ? -7.008 -2.174 3.327 1.00 78.56 163 TYR A C 1
ATOM 1316 O O . TYR A 1 163 ? -7.718 -2.995 3.910 1.00 78.56 163 TYR A O 1
ATOM 1324 N N . MET A 1 164 ? -7.038 -2.048 2.001 1.00 78.00 164 MET A N 1
ATOM 1325 C CA . MET A 1 164 ? -7.867 -2.895 1.148 1.00 78.00 164 MET A CA 1
ATOM 1326 C C . MET A 1 164 ? -7.403 -4.360 1.220 1.00 78.00 164 MET A C 1
ATOM 1328 O O . MET A 1 164 ? -6.214 -4.662 1.206 1.00 78.00 164 MET A O 1
ATOM 1332 N N . GLY A 1 165 ? -8.357 -5.280 1.327 1.00 75.31 165 GLY A N 1
ATOM 1333 C CA . GLY A 1 165 ? -8.165 -6.718 1.516 1.00 75.31 165 GLY A CA 1
ATOM 1334 C C . GLY A 1 165 ? -7.815 -7.157 2.943 1.00 75.31 165 GLY A C 1
ATOM 1335 O O . GLY A 1 165 ? -7.617 -8.348 3.160 1.00 75.31 165 GLY A O 1
ATOM 1336 N N . SER A 1 166 ? -7.713 -6.236 3.908 1.00 83.00 166 SER A N 1
ATOM 1337 C CA . SER A 1 166 ? -7.284 -6.561 5.276 1.00 83.00 166 SER A CA 1
ATOM 1338 C C . SER A 1 166 ? -8.427 -7.006 6.197 1.00 83.00 166 SER A C 1
ATOM 1340 O O . SER A 1 166 ? -9.596 -6.680 5.976 1.00 83.00 166 SER A O 1
ATOM 1342 N N . ASP A 1 167 ? -8.081 -7.665 7.307 1.00 87.50 167 ASP A N 1
ATOM 1343 C CA . ASP A 1 167 ? -9.030 -7.953 8.393 1.00 87.50 167 ASP A CA 1
ATOM 1344 C C . ASP A 1 167 ? -9.647 -6.666 8.963 1.00 87.50 167 ASP A C 1
ATOM 1346 O O . ASP A 1 167 ? -10.827 -6.638 9.320 1.00 87.50 167 ASP A O 1
ATOM 1350 N N . LEU A 1 168 ? -8.886 -5.563 8.962 1.00 86.00 168 LEU A N 1
ATOM 1351 C CA . LEU A 1 168 ? -9.396 -4.253 9.351 1.00 86.00 168 LEU A CA 1
ATOM 1352 C C . LEU A 1 168 ? -10.476 -3.755 8.385 1.00 86.00 168 LEU A C 1
ATOM 1354 O O . LEU A 1 168 ? -11.494 -3.241 8.838 1.00 86.00 168 LEU A O 1
ATOM 1358 N N . GLN A 1 169 ? -10.313 -3.935 7.070 1.00 90.56 169 GLN A N 1
ATOM 1359 C CA . GLN A 1 169 ? -11.378 -3.600 6.119 1.00 90.56 169 GLN A CA 1
ATOM 1360 C C . GLN A 1 169 ? -12.655 -4.381 6.435 1.00 90.56 169 GLN A C 1
ATOM 1362 O O . GLN A 1 169 ? -13.740 -3.798 6.450 1.00 90.56 169 GLN A O 1
ATOM 1367 N N . SER A 1 170 ? -12.535 -5.685 6.689 1.00 92.69 170 SER A N 1
ATOM 1368 C CA . SER A 1 170 ? -13.672 -6.539 7.042 1.00 92.69 170 SER A CA 1
ATOM 1369 C C . SER A 1 170 ? -14.365 -6.056 8.315 1.00 92.69 170 SER A C 1
ATOM 1371 O O . SER A 1 170 ? -15.588 -5.910 8.332 1.00 92.69 170 SER A O 1
ATOM 1373 N N . CYS A 1 171 ? -13.582 -5.725 9.343 1.00 93.50 171 CYS A N 1
ATOM 1374 C CA . CYS A 1 171 ? -14.073 -5.122 10.576 1.00 93.50 171 CYS A CA 1
ATOM 1375 C C . CYS A 1 171 ? -14.838 -3.814 10.310 1.00 93.50 171 CYS A C 1
ATOM 1377 O O . CYS A 1 171 ? -16.024 -3.708 10.631 1.00 93.50 171 CYS A O 1
ATOM 1379 N N . LEU A 1 172 ? -14.193 -2.839 9.662 1.00 91.75 172 LEU A N 1
ATOM 1380 C CA . LEU A 1 172 ? -14.753 -1.506 9.426 1.00 91.75 172 LEU A CA 1
ATOM 1381 C C . LEU A 1 172 ? -15.993 -1.541 8.517 1.00 91.75 172 LEU A C 1
ATOM 1383 O O . LEU A 1 172 ? -16.924 -0.761 8.722 1.00 91.75 172 LEU A O 1
ATOM 1387 N N . ASN A 1 173 ? -16.077 -2.486 7.575 1.00 90.81 173 ASN A N 1
ATOM 1388 C CA . ASN A 1 173 ? -17.297 -2.724 6.799 1.00 90.81 173 ASN A CA 1
ATOM 1389 C C . ASN A 1 173 ? -18.482 -3.089 7.706 1.00 90.81 173 ASN A C 1
ATOM 1391 O O . ASN A 1 173 ? -19.590 -2.575 7.519 1.00 90.81 173 ASN A O 1
ATOM 1395 N N . CYS A 1 174 ? -18.257 -3.944 8.706 1.00 93.88 174 CYS A N 1
ATOM 1396 C CA . CYS A 1 174 ? -19.302 -4.336 9.644 1.00 93.88 174 CYS A CA 1
ATOM 1397 C C . CYS A 1 174 ? -19.680 -3.208 10.606 1.00 93.88 174 CYS A C 1
ATOM 1399 O O . CYS A 1 174 ? -20.872 -3.038 10.872 1.00 93.88 174 CYS A O 1
ATOM 1401 N N . LEU A 1 175 ? -18.727 -2.370 11.034 1.00 92.81 175 LEU A N 1
ATOM 1402 C CA . LEU A 1 175 ? -19.027 -1.149 11.800 1.00 92.81 175 LEU A CA 1
ATOM 1403 C C . LEU A 1 175 ? -19.921 -0.191 11.010 1.00 92.81 175 LEU A C 1
ATOM 1405 O O . LEU A 1 175 ? -20.939 0.298 11.507 1.00 92.81 175 LEU A O 1
ATOM 1409 N N . CYS A 1 176 ? -19.577 0.035 9.744 1.00 89.31 176 CYS A N 1
ATOM 1410 C CA . CYS A 1 176 ? -20.336 0.910 8.865 1.00 89.31 176 CYS A CA 1
ATOM 1411 C C . CYS A 1 176 ? -21.755 0.398 8.612 1.00 89.31 176 CYS A C 1
ATOM 1413 O O . CYS A 1 176 ? -22.717 1.179 8.667 1.00 89.31 176 CYS A O 1
ATOM 1415 N N . HIS A 1 177 ? -21.903 -0.913 8.412 1.00 89.94 177 HIS A N 1
ATOM 1416 C CA . HIS A 1 177 ? -23.214 -1.534 8.285 1.00 89.94 177 HIS A CA 1
ATOM 1417 C C . HIS A 1 177 ? -24.024 -1.445 9.583 1.00 89.94 177 HIS A C 1
ATOM 1419 O O . HIS A 1 177 ? -25.215 -1.134 9.534 1.00 89.94 177 HIS A O 1
ATOM 1425 N N . ALA A 1 178 ? -23.390 -1.621 10.746 1.00 92.56 178 ALA A N 1
ATOM 1426 C CA . ALA A 1 178 ? -24.040 -1.445 12.041 1.00 92.56 178 ALA A CA 1
ATOM 1427 C C . ALA A 1 178 ? -24.617 -0.030 12.196 1.00 92.56 178 ALA A C 1
ATOM 1429 O O . ALA A 1 178 ? -25.818 0.133 12.444 1.00 92.56 178 ALA A O 1
ATOM 1430 N N . ARG A 1 179 ? -23.783 0.990 11.950 1.00 87.19 179 ARG A N 1
ATOM 1431 C CA . ARG A 1 179 ? -24.133 2.402 12.148 1.00 87.19 179 ARG A CA 1
ATOM 1432 C C . ARG A 1 179 ? -25.190 2.900 11.166 1.00 87.19 179 ARG A C 1
ATOM 1434 O O . ARG A 1 179 ? -26.141 3.561 11.575 1.00 87.19 179 ARG A O 1
ATOM 1441 N N . THR A 1 180 ? -25.034 2.587 9.880 1.00 85.00 180 THR A N 1
ATOM 1442 C CA . THR A 1 180 ? -25.843 3.202 8.812 1.00 85.00 180 THR A CA 1
ATOM 1443 C C . THR A 1 180 ? -26.906 2.282 8.220 1.00 85.00 180 THR A C 1
ATOM 1445 O O . THR A 1 180 ? -27.840 2.757 7.584 1.00 85.00 180 THR A O 1
ATOM 1448 N N . GLY A 1 181 ? -26.789 0.964 8.405 1.00 83.12 181 GLY A N 1
ATOM 1449 C CA . GLY A 1 181 ? -27.570 -0.022 7.651 1.00 83.12 181 GLY A CA 1
ATOM 1450 C C . GLY A 1 181 ? -27.102 -0.201 6.201 1.00 83.12 181 GLY A C 1
ATOM 1451 O O . GLY A 1 181 ? -27.629 -1.057 5.495 1.00 83.12 181 GLY A O 1
ATOM 1452 N N . CYS A 1 182 ? -26.091 0.547 5.748 1.00 78.38 182 CYS A N 1
ATOM 1453 C CA . CYS A 1 182 ? -25.490 0.422 4.425 1.00 78.38 182 CYS A CA 1
ATOM 1454 C C . CYS A 1 182 ? -24.100 -0.216 4.521 1.00 78.38 182 CYS A C 1
ATOM 1456 O O . CYS A 1 182 ? -23.326 0.100 5.415 1.00 78.38 182 CYS A O 1
ATOM 1458 N N . PHE A 1 183 ? -23.749 -1.060 3.552 1.00 72.69 183 PHE A N 1
ATOM 1459 C CA . PHE A 1 183 ? -22.378 -1.574 3.412 1.00 72.69 183 PHE A CA 1
ATOM 1460 C C . PHE A 1 183 ? -21.419 -0.556 2.765 1.00 72.69 183 PHE A C 1
ATOM 1462 O O . PHE A 1 183 ? -20.210 -0.762 2.751 1.00 72.69 183 PHE A O 1
ATOM 1469 N N . SER A 1 184 ? -21.946 0.547 2.218 1.00 78.88 184 SER A N 1
ATOM 1470 C CA . SER A 1 184 ? -21.144 1.593 1.574 1.00 78.88 184 SER A CA 1
ATOM 1471 C C . SER A 1 184 ? -20.338 2.392 2.600 1.00 78.88 184 SER A C 1
ATOM 1473 O O . SER A 1 184 ? -20.900 3.101 3.441 1.00 78.88 184 SER A O 1
ATOM 1475 N N . ARG A 1 185 ? -19.009 2.334 2.473 1.00 82.44 185 ARG A N 1
ATOM 1476 C CA . ARG A 1 185 ? -18.071 3.123 3.285 1.00 82.44 185 ARG A CA 1
ATOM 1477 C C . ARG A 1 185 ? -18.182 4.619 3.026 1.00 82.44 185 ARG A C 1
ATOM 1479 O O . ARG A 1 185 ? -18.047 5.392 3.963 1.00 82.44 185 ARG A O 1
ATOM 1486 N N . PHE A 1 186 ? -18.506 5.037 1.804 1.00 82.56 186 PHE A N 1
ATOM 1487 C CA . PHE A 1 186 ? -18.745 6.451 1.503 1.00 82.56 186 PHE A CA 1
ATOM 1488 C C . PHE A 1 186 ? -19.948 7.000 2.271 1.00 82.56 186 PHE A C 1
ATOM 1490 O O . PHE A 1 186 ? -19.873 8.087 2.840 1.00 82.56 186 PHE A O 1
ATOM 1497 N N . ASN A 1 187 ? -21.030 6.220 2.364 1.00 81.06 187 ASN A N 1
ATOM 1498 C CA . ASN A 1 187 ? -22.188 6.617 3.166 1.00 81.06 187 ASN A CA 1
ATOM 1499 C C . ASN A 1 187 ? -21.799 6.696 4.643 1.00 81.06 187 ASN A C 1
ATOM 1501 O O . ASN A 1 187 ? -22.034 7.709 5.294 1.00 81.06 187 ASN A O 1
ATOM 1505 N N . CYS A 1 188 ? -21.145 5.658 5.157 1.00 81.19 188 CYS A N 1
ATOM 1506 C CA . CYS A 1 188 ? -20.635 5.626 6.524 1.00 81.19 188 CYS A CA 1
ATOM 1507 C C . CYS A 1 188 ? -19.762 6.837 6.873 1.00 81.19 188 CYS A C 1
ATOM 1509 O O . CYS A 1 188 ? -20.021 7.495 7.883 1.00 81.19 188 CYS A O 1
ATOM 1511 N N . ALA A 1 189 ? -18.806 7.175 6.004 1.00 85.81 189 ALA A N 1
ATOM 1512 C CA . ALA A 1 189 ? -17.940 8.337 6.140 1.00 85.81 189 ALA A CA 1
ATOM 1513 C C . ALA A 1 189 ? -18.751 9.636 6.178 1.00 85.81 189 ALA A C 1
ATOM 1515 O O . ALA A 1 189 ? -18.589 10.421 7.105 1.00 85.81 189 ALA A O 1
ATOM 1516 N N . SER A 1 190 ? -19.695 9.819 5.248 1.00 84.38 190 SER A N 1
ATOM 1517 C CA . SER A 1 190 ? -20.530 11.028 5.183 1.00 84.38 190 SER A CA 1
ATOM 1518 C C . SER A 1 190 ? -21.360 11.293 6.448 1.00 84.38 190 SER A C 1
ATOM 1520 O O . SER A 1 190 ? -21.649 12.446 6.752 1.00 84.38 190 SER A O 1
ATOM 1522 N N . TYR A 1 191 ? -21.716 10.242 7.197 1.00 82.31 191 TYR A N 1
ATOM 1523 C CA . TYR A 1 191 ? -22.481 10.351 8.444 1.00 82.31 191 TYR A CA 1
ATOM 1524 C C . TYR A 1 191 ? -21.627 10.343 9.715 1.00 82.31 191 TYR A C 1
ATOM 1526 O O . TYR A 1 191 ? -22.103 10.799 10.753 1.00 82.31 191 TYR A O 1
ATOM 1534 N N . SER A 1 192 ? -20.419 9.778 9.666 1.00 85.44 192 SER A N 1
ATOM 1535 C CA . SER A 1 192 ? -19.645 9.449 10.876 1.00 85.44 192 SER A CA 1
ATOM 1536 C C . SER A 1 192 ? -18.303 10.169 10.967 1.00 85.44 192 SER A C 1
ATOM 1538 O O . SER A 1 192 ? -17.754 10.259 12.058 1.00 85.44 192 SER A O 1
ATOM 1540 N N . ILE A 1 193 ? -17.772 10.685 9.856 1.00 93.25 193 ILE A N 1
ATOM 1541 C CA . ILE A 1 193 ? -16.463 11.340 9.811 1.00 93.25 193 ILE A CA 1
ATOM 1542 C C . ILE A 1 193 ? -16.669 12.837 9.579 1.00 93.25 193 ILE A C 1
ATOM 1544 O O . ILE A 1 193 ? -16.987 13.282 8.476 1.00 93.25 193 ILE A O 1
ATOM 1548 N N . SER A 1 194 ? -16.478 13.624 10.637 1.00 95.50 194 SER A N 1
ATOM 1549 C CA . SER A 1 194 ? -16.386 15.082 10.540 1.00 95.50 194 SER A CA 1
ATOM 1550 C C . SER A 1 194 ? -14.967 15.523 10.165 1.00 95.50 194 SER A C 1
ATOM 1552 O O . SER A 1 194 ? -14.016 14.741 10.208 1.00 95.50 194 SER A O 1
ATOM 1554 N N . PHE A 1 195 ? -14.810 16.802 9.826 1.00 95.31 195 PHE A N 1
ATOM 1555 C CA . PHE A 1 195 ? -13.491 17.388 9.592 1.00 95.31 195 PHE A CA 1
ATOM 1556 C C . PHE A 1 195 ? -12.589 17.294 10.835 1.00 95.31 195 PHE A C 1
ATOM 1558 O O . PHE A 1 195 ? -11.435 16.890 10.723 1.00 95.31 195 PHE A O 1
ATOM 1565 N N . ASP A 1 196 ? -13.131 17.573 12.026 1.00 95.69 196 ASP A N 1
ATOM 1566 C CA . ASP A 1 196 ? -12.391 17.454 13.290 1.00 95.69 196 ASP A CA 1
ATOM 1567 C C . ASP A 1 196 ? -12.024 16.002 13.605 1.00 95.69 196 ASP A C 1
ATOM 1569 O O . ASP A 1 196 ? -10.913 15.729 14.048 1.00 95.69 196 ASP A O 1
ATOM 1573 N N . TYR A 1 197 ? -12.925 15.060 13.313 1.00 94.94 197 TYR A N 1
ATOM 1574 C CA . TYR A 1 197 ? -12.647 13.632 13.447 1.00 94.94 197 TYR A CA 1
ATOM 1575 C C . TYR A 1 197 ? -11.455 13.218 12.574 1.00 94.94 197 TYR A C 1
ATOM 1577 O O . TYR A 1 197 ? -10.526 12.562 13.043 1.00 94.94 197 TYR A O 1
ATOM 1585 N N . TRP A 1 198 ? -11.462 13.635 11.305 1.00 94.81 198 TRP A N 1
ATOM 1586 C CA . TRP A 1 198 ? -10.362 13.389 10.373 1.00 94.81 198 TRP A CA 1
ATOM 1587 C C . TRP A 1 198 ? -9.055 14.042 10.832 1.00 94.81 198 TRP A C 1
ATOM 1589 O O . TRP A 1 198 ? -7.993 13.435 10.711 1.00 94.81 198 TRP A O 1
ATOM 1599 N N . LYS A 1 199 ? -9.127 15.230 11.440 1.00 91.94 199 LYS A N 1
ATOM 1600 C CA . LYS A 1 199 ? -7.967 15.878 12.055 1.00 91.94 199 LYS A CA 1
ATOM 1601 C C . LYS A 1 199 ? -7.393 15.102 13.235 1.00 91.94 199 LYS A C 1
ATOM 1603 O O . LYS A 1 199 ? -6.180 14.941 13.303 1.00 91.94 199 LYS A O 1
ATOM 1608 N N . THR A 1 200 ? -8.239 14.613 14.143 1.00 88.12 200 THR A N 1
ATOM 1609 C CA . THR A 1 200 ? -7.809 13.755 15.261 1.00 88.12 200 THR A CA 1
ATOM 1610 C C . THR A 1 200 ? -7.117 12.492 14.756 1.00 88.12 200 THR A C 1
ATOM 1612 O O . THR A 1 200 ? -6.145 12.044 15.351 1.00 88.12 200 THR A O 1
ATOM 1615 N N . ALA A 1 201 ? -7.555 11.973 13.610 1.00 90.75 201 ALA A N 1
ATOM 1616 C CA . ALA A 1 201 ? -6.911 10.869 12.912 1.00 90.75 201 ALA A CA 1
ATOM 1617 C C . ALA A 1 201 ? -5.622 11.264 12.159 1.00 90.75 201 ALA A C 1
ATOM 1619 O O . ALA A 1 201 ? -5.250 10.569 11.225 1.00 90.75 201 ALA A O 1
ATOM 1620 N N . ASN A 1 202 ? -4.964 12.375 12.507 1.00 87.56 202 ASN A N 1
ATOM 1621 C CA . ASN A 1 202 ? -3.769 12.919 11.846 1.00 87.56 202 ASN A CA 1
ATOM 1622 C C . ASN A 1 202 ? -3.947 13.325 10.373 1.00 87.56 202 ASN A C 1
ATOM 1624 O O . ASN A 1 202 ? -2.971 13.446 9.637 1.00 87.56 202 ASN A O 1
ATOM 1628 N N . SER A 1 203 ? -5.176 13.618 9.947 1.00 89.25 203 SER A N 1
ATOM 1629 C CA . SER A 1 203 ? -5.469 14.200 8.631 1.00 89.25 203 SER A CA 1
ATOM 1630 C C . SER A 1 203 ? -4.909 13.417 7.428 1.00 89.25 203 SER A C 1
ATOM 1632 O O . SER A 1 203 ? -4.232 14.014 6.587 1.00 89.25 203 SER A O 1
ATOM 1634 N N . PRO A 1 204 ? -5.181 12.105 7.290 1.00 86.25 204 PRO A N 1
ATOM 1635 C CA . PRO A 1 204 ? -4.654 11.305 6.189 1.00 86.25 204 PRO A CA 1
ATOM 1636 C C . PRO A 1 204 ? -5.036 11.894 4.825 1.00 86.25 204 PRO A C 1
ATOM 1638 O O . PRO A 1 204 ? -6.196 12.247 4.587 1.00 86.25 204 PRO A O 1
ATOM 1641 N N . THR A 1 205 ? -4.063 11.965 3.917 1.00 83.25 205 THR A N 1
ATOM 1642 C CA . THR A 1 205 ? -4.193 12.556 2.579 1.00 83.25 205 THR A CA 1
ATOM 1643 C C . THR A 1 205 ? -4.046 11.531 1.456 1.00 83.25 205 THR A C 1
ATOM 1645 O O . THR A 1 205 ? -3.204 10.640 1.512 1.00 83.25 205 THR A O 1
ATOM 1648 N N . VAL A 1 206 ? -4.879 11.639 0.415 1.00 80.38 206 VAL A N 1
ATOM 1649 C CA . VAL A 1 206 ? -4.887 10.664 -0.695 1.00 80.38 206 VAL A CA 1
ATOM 1650 C C . VAL A 1 206 ? -3.552 10.652 -1.436 1.00 80.38 206 VAL A C 1
ATOM 1652 O O . VAL A 1 206 ? -3.041 9.576 -1.730 1.00 80.38 206 VAL A O 1
ATOM 1655 N N . ASP A 1 207 ? -2.996 11.834 -1.700 1.00 72.69 207 ASP A N 1
ATOM 1656 C CA . ASP A 1 207 ? -1.679 11.998 -2.302 1.00 72.69 207 ASP A CA 1
ATOM 1657 C C . ASP A 1 207 ? -0.726 12.695 -1.326 1.00 72.69 207 ASP A C 1
ATOM 1659 O O . ASP A 1 207 ? -1.123 13.605 -0.598 1.00 72.69 207 ASP A O 1
ATOM 1663 N N . SER A 1 208 ? 0.560 12.346 -1.389 1.00 65.38 208 SER A N 1
ATOM 1664 C CA . SER A 1 208 ? 1.608 12.956 -0.553 1.00 65.38 208 SER A CA 1
ATOM 1665 C C . SER A 1 208 ? 1.836 14.444 -0.827 1.00 65.38 208 SER A C 1
ATOM 1667 O O . SER A 1 208 ? 2.528 15.133 -0.094 1.00 65.38 208 SER A O 1
ATOM 1669 N N . THR A 1 209 ? 1.299 14.965 -1.930 1.00 70.75 209 THR A N 1
ATOM 1670 C CA . THR A 1 209 ? 1.365 16.394 -2.260 1.00 70.75 209 THR A CA 1
ATOM 1671 C C . THR A 1 209 ? 0.163 17.180 -1.743 1.00 70.75 209 THR A C 1
ATOM 1673 O O . THR A 1 209 ? 0.141 18.404 -1.870 1.00 70.75 209 THR A O 1
ATOM 1676 N N . ASP A 1 210 ? -0.869 16.504 -1.236 1.00 73.56 210 ASP A N 1
ATOM 1677 C CA . ASP A 1 210 ? -2.038 17.177 -0.682 1.00 73.56 210 ASP A CA 1
ATOM 1678 C C . ASP A 1 210 ? -1.670 17.833 0.654 1.00 73.56 210 ASP A C 1
ATOM 1680 O O . ASP A 1 210 ? -0.995 17.245 1.495 1.00 73.56 210 ASP A O 1
ATOM 1684 N N . ALA A 1 211 ? -2.146 19.058 0.880 1.00 75.00 211 ALA A N 1
ATOM 1685 C CA . ALA A 1 211 ? -1.877 19.756 2.130 1.00 75.00 211 ALA A CA 1
ATOM 1686 C C . ALA A 1 211 ? -2.627 19.079 3.299 1.00 75.00 211 ALA A C 1
ATOM 1688 O O . ALA A 1 211 ? -3.858 18.958 3.223 1.00 75.00 211 ALA A O 1
ATOM 1689 N N . PRO A 1 212 ? -1.949 18.666 4.386 1.00 70.69 212 PRO A N 1
ATOM 1690 C CA . PRO A 1 212 ? -2.625 18.157 5.575 1.00 70.69 212 PRO A CA 1
ATOM 1691 C C . PRO A 1 212 ? -3.489 19.259 6.198 1.00 70.69 212 PRO A C 1
ATOM 1693 O O . PRO A 1 212 ? -3.242 20.449 6.003 1.00 70.69 212 PRO A O 1
ATOM 1696 N N . GLU A 1 213 ? -4.545 18.866 6.909 1.00 85.69 213 GLU A N 1
ATOM 1697 C CA . GLU A 1 213 ? -5.523 19.782 7.519 1.00 85.69 213 GLU A CA 1
ATOM 1698 C C . GLU A 1 213 ? -6.241 20.747 6.550 1.00 85.69 213 GLU A C 1
ATOM 1700 O O . GLU A 1 213 ? -6.954 21.648 6.987 1.00 85.69 213 GLU A O 1
ATOM 1705 N N . ALA A 1 214 ? -6.112 20.580 5.231 1.00 92.06 214 ALA A N 1
ATOM 1706 C CA . ALA A 1 214 ? -6.869 21.378 4.272 1.00 92.06 214 ALA A CA 1
ATOM 1707 C C . ALA A 1 214 ? -8.255 20.769 4.007 1.00 92.06 214 ALA A C 1
ATOM 1709 O O . ALA A 1 214 ? -8.401 19.563 3.798 1.00 92.06 214 ALA A O 1
ATOM 1710 N N . GLU A 1 215 ? -9.286 21.615 3.910 1.00 93.94 215 GLU A N 1
ATOM 1711 C CA . GLU A 1 215 ? -10.659 21.174 3.609 1.00 93.94 215 GLU A CA 1
ATOM 1712 C C . GLU A 1 215 ? -10.754 20.447 2.254 1.00 93.94 215 GLU A C 1
ATOM 1714 O O . GLU A 1 215 ? -11.531 19.505 2.088 1.00 93.94 215 GLU A O 1
ATOM 1719 N N . ALA A 1 216 ? -9.939 20.852 1.275 1.00 93.00 216 ALA A N 1
ATOM 1720 C CA . ALA A 1 216 ? -9.851 20.176 -0.017 1.00 93.00 216 ALA A CA 1
ATOM 1721 C C . ALA A 1 216 ? -9.334 18.734 0.125 1.00 93.00 216 ALA A C 1
ATOM 1723 O O . ALA A 1 216 ? -9.914 17.818 -0.462 1.00 93.00 216 ALA A O 1
ATOM 1724 N N . SER A 1 217 ? -8.303 18.528 0.945 1.00 89.81 217 SER A N 1
ATOM 1725 C CA . SER A 1 217 ? -7.721 17.213 1.227 1.00 89.81 217 SER A CA 1
ATOM 1726 C C . SER A 1 217 ? -8.706 16.318 1.970 1.00 89.81 217 SER A C 1
ATOM 1728 O O . SER A 1 217 ? -8.894 15.167 1.583 1.00 89.81 217 SER A O 1
ATOM 1730 N N . PHE A 1 218 ? -9.440 16.867 2.942 1.00 94.94 218 PHE A N 1
ATOM 1731 C CA . PHE A 1 218 ? -10.546 16.166 3.594 1.00 94.94 218 PHE A CA 1
ATOM 1732 C C . PHE A 1 218 ? -11.624 15.728 2.589 1.00 94.94 218 PHE A C 1
ATOM 1734 O O . PHE A 1 218 ? -11.983 14.552 2.522 1.00 94.94 218 PHE A O 1
ATOM 1741 N N . LYS A 1 219 ? -12.115 16.643 1.741 1.00 94.19 219 LYS A N 1
ATOM 1742 C CA . LYS A 1 219 ? -13.134 16.328 0.719 1.00 94.19 219 LYS A CA 1
ATOM 1743 C C . LYS A 1 219 ? -12.664 15.261 -0.267 1.00 94.19 219 LYS A C 1
ATOM 1745 O O . LYS A 1 219 ? -13.475 14.461 -0.733 1.00 94.19 219 LYS A O 1
ATOM 1750 N N . LYS A 1 220 ? -11.375 15.266 -0.605 1.00 91.75 220 LYS A N 1
ATOM 1751 C CA . LYS A 1 220 ? -10.746 14.253 -1.454 1.00 91.75 220 LYS A CA 1
ATOM 1752 C C . LYS A 1 220 ? -10.655 12.908 -0.730 1.00 91.75 220 LYS A C 1
ATOM 1754 O O . LYS A 1 220 ? -11.046 11.893 -1.300 1.00 91.75 220 LYS A O 1
ATOM 1759 N N . CYS A 1 221 ? -10.253 12.914 0.540 1.00 91.00 221 CYS A N 1
ATOM 1760 C CA . CYS A 1 221 ? -10.211 11.737 1.404 1.00 91.00 221 CYS A CA 1
ATOM 1761 C C . CYS A 1 221 ? -11.576 11.049 1.519 1.00 91.00 221 CYS A C 1
ATOM 1763 O O . CYS A 1 221 ? -11.680 9.845 1.314 1.00 91.00 221 CYS A O 1
ATOM 1765 N N . MET A 1 222 ? -12.652 11.813 1.737 1.00 93.62 222 MET A N 1
ATOM 1766 C CA . MET A 1 222 ? -14.018 11.277 1.850 1.00 93.62 222 MET A CA 1
ATOM 1767 C C . MET A 1 222 ? -14.559 10.655 0.549 1.00 93.62 222 MET A C 1
ATOM 1769 O O . MET A 1 222 ? -15.643 10.075 0.545 1.00 93.62 222 MET A O 1
ATOM 1773 N N . LYS A 1 223 ? -13.812 10.752 -0.557 1.00 88.38 223 LYS A N 1
ATOM 1774 C CA . LYS A 1 223 ? -14.099 10.105 -1.846 1.00 88.38 223 LYS A CA 1
ATOM 1775 C C . LYS A 1 223 ? -13.130 8.965 -2.174 1.00 88.38 223 LYS A C 1
ATOM 1777 O O . LYS A 1 223 ? -13.212 8.399 -3.260 1.00 88.38 223 LYS A O 1
ATOM 1782 N N . ASN A 1 224 ? -12.241 8.601 -1.252 1.00 89.38 224 ASN A N 1
ATOM 1783 C CA . ASN A 1 224 ? -11.284 7.513 -1.408 1.00 89.38 224 ASN A CA 1
ATOM 1784 C C . ASN A 1 224 ? -11.471 6.481 -0.284 1.00 89.38 224 ASN A C 1
ATOM 1786 O O . ASN A 1 224 ? -11.333 6.800 0.895 1.00 89.38 224 ASN A O 1
ATOM 1790 N N . GLU A 1 225 ? -11.780 5.231 -0.638 1.00 85.69 225 GLU A N 1
ATOM 1791 C CA . GLU A 1 225 ? -12.079 4.193 0.359 1.00 85.69 225 GLU A CA 1
ATOM 1792 C C . GLU A 1 225 ? -10.903 3.906 1.291 1.00 85.69 225 GLU A C 1
ATOM 1794 O O . GLU A 1 225 ? -11.103 3.714 2.488 1.00 85.69 225 GLU A O 1
ATOM 1799 N N . ASN A 1 226 ? -9.682 3.904 0.759 1.00 85.38 226 ASN A N 1
ATOM 1800 C CA . ASN A 1 226 ? -8.495 3.641 1.556 1.00 85.38 226 ASN A CA 1
ATOM 1801 C C . ASN A 1 226 ? -8.220 4.780 2.548 1.00 85.38 226 ASN A C 1
ATOM 1803 O O . ASN A 1 226 ? -7.871 4.532 3.699 1.00 85.38 226 ASN A O 1
ATOM 1807 N N . CYS A 1 227 ? -8.470 6.024 2.138 1.00 89.50 227 CYS A N 1
ATOM 1808 C CA . CYS A 1 227 ? -8.365 7.177 3.024 1.00 89.50 227 CYS A CA 1
ATOM 1809 C C . CYS A 1 227 ? -9.404 7.176 4.139 1.00 89.50 227 CYS A C 1
ATOM 1811 O O . CYS A 1 227 ? -9.080 7.476 5.288 1.00 89.50 227 CYS A O 1
ATOM 1813 N N . ILE A 1 228 ? -10.632 6.760 3.833 1.00 92.12 228 ILE A N 1
ATOM 1814 C CA . ILE A 1 228 ? -11.668 6.555 4.848 1.00 92.12 228 ILE A CA 1
ATOM 1815 C C . ILE A 1 228 ? -11.223 5.491 5.859 1.00 92.12 228 ILE A C 1
ATOM 1817 O O . ILE A 1 228 ? -11.310 5.729 7.061 1.00 92.12 228 ILE A O 1
ATOM 1821 N N . LEU A 1 229 ? -10.714 4.342 5.395 1.00 91.12 229 LEU A N 1
ATOM 1822 C CA . LEU A 1 229 ? -10.225 3.284 6.288 1.00 91.12 229 LEU A CA 1
ATOM 1823 C C . LEU A 1 229 ? -9.083 3.777 7.180 1.00 91.12 229 LEU A C 1
ATOM 1825 O O . LEU A 1 229 ? -9.102 3.536 8.381 1.00 91.12 229 LEU A O 1
ATOM 1829 N N . ALA A 1 230 ? -8.132 4.513 6.611 1.00 89.06 230 ALA A N 1
ATOM 1830 C CA . ALA A 1 230 ? -7.022 5.077 7.363 1.00 89.06 230 ALA A CA 1
ATOM 1831 C C . ALA A 1 230 ? -7.460 6.116 8.387 1.00 89.06 230 ALA A C 1
ATOM 1833 O O . ALA A 1 230 ? -6.909 6.160 9.477 1.00 89.06 230 ALA A O 1
ATOM 1834 N N . THR A 1 231 ? -8.467 6.922 8.051 1.00 93.06 231 THR A N 1
ATOM 1835 C CA . THR A 1 231 ? -9.061 7.879 8.988 1.00 93.06 231 THR A CA 1
ATOM 1836 C C . THR A 1 231 ? -9.663 7.153 10.188 1.00 93.06 231 THR A C 1
ATOM 1838 O O . THR A 1 231 ? -9.471 7.566 11.325 1.00 93.06 231 THR A O 1
ATOM 1841 N N . LEU A 1 232 ? -10.383 6.056 9.947 1.00 93.38 232 LEU A N 1
ATOM 1842 C CA . LEU A 1 232 ? -10.984 5.262 11.016 1.00 93.38 232 LEU A CA 1
ATOM 1843 C C . LEU A 1 232 ? -9.916 4.556 11.867 1.00 93.38 232 LEU A C 1
ATOM 1845 O O . LEU A 1 232 ? -10.019 4.572 13.089 1.00 93.38 232 LEU A O 1
ATOM 1849 N N . ASP A 1 233 ? -8.880 3.989 11.243 1.00 91.88 233 ASP A N 1
ATOM 1850 C CA . ASP A 1 233 ? -7.775 3.331 11.954 1.00 91.88 233 ASP A CA 1
ATOM 1851 C C . ASP A 1 233 ? -6.988 4.324 12.815 1.00 91.88 233 ASP A C 1
ATOM 1853 O O . ASP A 1 233 ? -6.915 4.159 14.027 1.00 91.88 233 ASP A O 1
ATOM 1857 N N . GLN A 1 234 ? -6.496 5.411 12.214 1.00 90.44 234 GLN A N 1
ATOM 1858 C CA . GLN A 1 234 ? -5.656 6.396 12.899 1.00 90.44 234 GLN A CA 1
ATOM 1859 C C . GLN A 1 234 ? -6.411 7.157 13.992 1.00 90.44 234 GLN A C 1
ATOM 1861 O O . GLN A 1 234 ? -5.808 7.593 14.971 1.00 90.44 234 GLN A O 1
ATOM 1866 N N . TYR A 1 235 ? -7.735 7.296 13.873 1.00 92.94 235 TYR A N 1
ATOM 1867 C CA . TYR A 1 235 ? -8.540 7.801 14.981 1.00 92.94 235 TYR A CA 1
ATOM 1868 C C . TYR A 1 235 ? -8.458 6.873 16.196 1.00 92.94 235 TYR A C 1
ATOM 1870 O O . TYR A 1 235 ? -8.277 7.344 17.317 1.00 92.94 235 TYR A O 1
ATOM 1878 N N . VAL A 1 236 ? -8.568 5.559 15.987 1.00 92.50 236 VAL A N 1
ATOM 1879 C CA . VAL A 1 236 ? -8.430 4.584 17.073 1.00 92.50 236 VAL A CA 1
ATOM 1880 C C . VAL A 1 236 ? -6.990 4.552 17.598 1.00 92.50 236 VAL A C 1
ATOM 1882 O O . VAL A 1 236 ? -6.794 4.502 18.812 1.00 92.50 236 VAL A O 1
ATOM 1885 N N . ASP A 1 237 ? -5.991 4.670 16.718 1.00 88.19 237 ASP A N 1
ATOM 1886 C CA . ASP A 1 237 ? -4.578 4.791 17.108 1.00 88.19 237 ASP A CA 1
ATOM 1887 C C . ASP A 1 237 ? -4.342 5.997 18.028 1.00 88.19 237 ASP A C 1
ATOM 1889 O O . ASP A 1 237 ? -3.628 5.884 19.023 1.00 88.19 237 ASP A O 1
ATOM 1893 N N . SER A 1 238 ? -4.989 7.139 17.756 1.00 83.94 238 SER A N 1
ATOM 1894 C CA . SER A 1 238 ? -4.877 8.348 18.591 1.00 83.94 238 SER A CA 1
ATOM 1895 C C . SER A 1 238 ? -5.375 8.153 20.031 1.00 83.94 238 SER A C 1
ATOM 1897 O O . SER A 1 238 ? -5.078 8.966 20.905 1.00 83.94 238 SER A O 1
ATOM 1899 N N . MET A 1 239 ? -6.110 7.064 20.275 1.00 84.62 239 MET A N 1
ATOM 1900 C CA . MET A 1 239 ? -6.668 6.686 21.571 1.00 84.62 239 MET A CA 1
ATOM 1901 C C . MET A 1 239 ? -5.910 5.519 22.230 1.00 84.62 239 MET A C 1
ATOM 1903 O O . MET A 1 239 ? -6.282 5.114 23.326 1.00 84.62 239 MET A O 1
ATOM 1907 N N . GLY A 1 240 ? -4.862 4.979 21.592 1.00 83.00 240 GLY A N 1
ATOM 1908 C CA . GLY A 1 240 ? -3.974 3.980 22.195 1.00 83.00 240 GLY A CA 1
ATOM 1909 C C . GLY A 1 240 ? -4.502 2.542 22.231 1.00 83.00 240 GLY A C 1
ATOM 1910 O O . GLY A 1 240 ? -4.153 1.805 23.139 1.00 83.00 240 GLY A O 1
ATOM 1911 N N . HIS A 1 241 ? -5.359 2.127 21.290 1.00 88.19 241 HIS A N 1
ATOM 1912 C CA . HIS A 1 241 ? -5.796 0.715 21.176 1.00 88.19 241 HIS A CA 1
ATOM 1913 C C . HIS A 1 241 ? -6.339 0.132 22.495 1.00 88.19 241 HIS A C 1
ATOM 1915 O O . HIS A 1 241 ? -5.924 -0.933 22.942 1.00 88.19 241 HIS A O 1
ATOM 1921 N N . MET A 1 242 ? -7.255 0.862 23.134 1.00 91.31 242 MET A N 1
ATOM 1922 C CA . MET A 1 242 ? -7.853 0.457 24.410 1.00 91.31 242 MET A CA 1
ATOM 1923 C C . MET A 1 242 ? -8.670 -0.833 24.267 1.00 91.31 242 MET A C 1
ATOM 1925 O O . MET A 1 242 ? -9.545 -0.893 23.406 1.00 91.31 242 MET A O 1
ATOM 1929 N N . ASP A 1 243 ? -8.441 -1.808 25.145 1.00 95.06 243 ASP A N 1
ATOM 1930 C CA . ASP A 1 243 ? -9.315 -2.972 25.353 1.00 95.06 243 ASP A CA 1
ATOM 1931 C C . ASP A 1 243 ? -10.535 -2.547 26.174 1.00 95.06 243 ASP A C 1
ATOM 1933 O O . ASP A 1 243 ? -10.555 -2.523 27.407 1.00 95.06 243 ASP A O 1
ATOM 1937 N N . CYS A 1 244 ? -11.547 -2.097 25.449 1.00 96.56 244 CYS A N 1
ATOM 1938 C CA . CYS A 1 244 ? -12.727 -1.447 25.986 1.00 96.56 244 CYS A CA 1
ATOM 1939 C C . CYS A 1 244 ? -13.648 -2.432 26.708 1.00 96.56 244 CYS A C 1
ATOM 1941 O O . CYS A 1 244 ? -14.396 -2.027 27.605 1.00 96.56 244 CYS A O 1
ATOM 1943 N N . ASN A 1 245 ? -13.630 -3.707 26.310 1.00 95.50 245 ASN A N 1
ATOM 1944 C CA . ASN A 1 245 ? -14.442 -4.754 26.920 1.00 95.50 245 ASN A CA 1
ATOM 1945 C C . ASN A 1 245 ? -13.663 -5.621 27.933 1.00 95.50 245 ASN A C 1
ATOM 1947 O O . ASN A 1 245 ? -14.266 -6.500 28.547 1.00 95.50 245 ASN A O 1
ATOM 1951 N N . CYS A 1 246 ? -12.384 -5.335 28.180 1.00 95.25 246 CYS A N 1
ATOM 1952 C CA . CYS A 1 246 ? -11.521 -6.060 29.111 1.00 95.25 246 CYS A CA 1
ATOM 1953 C C . CYS A 1 246 ? -11.464 -7.575 28.837 1.00 95.25 246 CYS A C 1
ATOM 1955 O O . CYS A 1 246 ? -11.460 -8.377 29.780 1.00 95.25 246 CYS A O 1
ATOM 1957 N N . ASP A 1 247 ? -11.465 -7.984 27.565 1.00 94.06 247 ASP A N 1
ATOM 1958 C CA . ASP A 1 247 ? -11.353 -9.398 27.181 1.00 94.06 247 ASP A CA 1
ATOM 1959 C C . ASP A 1 247 ? -9.902 -9.863 26.936 1.00 94.06 247 ASP A C 1
ATOM 1961 O O . ASP A 1 247 ? -9.649 -11.044 26.654 1.00 94.06 247 ASP A O 1
ATOM 1965 N N . GLY A 1 248 ? -8.941 -8.955 27.139 1.00 93.81 248 GLY A N 1
ATOM 1966 C CA . GLY A 1 248 ? -7.507 -9.175 27.001 1.00 93.81 248 GLY A CA 1
ATOM 1967 C C . GLY A 1 248 ? -7.017 -9.103 25.556 1.00 93.81 248 GLY A C 1
ATOM 1968 O O . GLY A 1 248 ? -5.888 -9.519 25.276 1.00 93.81 248 GLY A O 1
ATOM 1969 N N . GLN A 1 249 ? -7.853 -8.648 24.621 1.00 93.38 249 GLN A N 1
ATOM 1970 C CA . GLN A 1 249 ? -7.507 -8.464 23.218 1.00 93.38 249 GLN A CA 1
ATOM 1971 C C . GLN A 1 249 ? -7.988 -7.098 22.743 1.00 93.38 249 GLN A C 1
ATOM 1973 O O . GLN A 1 249 ? -9.075 -6.661 23.074 1.00 93.38 249 GLN A O 1
ATOM 1978 N N . PHE A 1 250 ? -7.199 -6.461 21.881 1.00 93.00 250 PHE A N 1
ATOM 1979 C CA . PHE A 1 250 ? -7.679 -5.343 21.082 1.00 93.00 250 PHE A CA 1
ATOM 1980 C C . PHE A 1 250 ? -8.158 -5.861 19.722 1.00 93.00 250 PHE A C 1
ATOM 1982 O O . PHE A 1 250 ? -7.351 -6.249 18.867 1.00 93.00 250 PHE A O 1
ATOM 1989 N N . ASP A 1 251 ? -9.475 -5.898 19.514 1.00 92.88 251 ASP A N 1
ATOM 1990 C CA . ASP A 1 251 ? -10.077 -6.382 18.276 1.00 92.88 251 ASP A CA 1
ATOM 1991 C C . ASP A 1 251 ? -11.152 -5.446 17.682 1.00 92.88 251 ASP A C 1
ATOM 1993 O O . ASP A 1 251 ? -11.160 -4.227 17.874 1.00 92.88 251 ASP A O 1
ATOM 1997 N N . CYS A 1 252 ? -12.006 -5.982 16.806 1.00 95.19 252 CYS A N 1
ATOM 1998 C CA . CYS A 1 252 ? -13.016 -5.186 16.116 1.00 95.19 252 CYS A CA 1
ATOM 1999 C C . CYS A 1 252 ? -14.077 -4.610 17.066 1.00 95.19 252 CYS A C 1
ATOM 2001 O O . CYS A 1 252 ? -14.655 -3.558 16.774 1.00 95.19 252 CYS A O 1
ATOM 2003 N N . LYS A 1 253 ? -14.337 -5.283 18.191 1.00 95.44 253 LYS A N 1
ATOM 2004 C CA . LYS A 1 253 ? -15.303 -4.838 19.199 1.00 95.44 253 LYS A CA 1
ATOM 2005 C C . LYS A 1 253 ? -14.824 -3.567 19.887 1.00 95.44 253 LYS A C 1
ATOM 2007 O O . LYS A 1 253 ? -15.588 -2.606 19.984 1.00 95.44 253 LYS A O 1
ATOM 2012 N N . ASP A 1 254 ? -13.548 -3.524 20.254 1.00 96.25 254 ASP A N 1
ATOM 2013 C CA . ASP A 1 254 ? -12.913 -2.359 20.871 1.00 96.25 254 ASP A CA 1
ATOM 2014 C C . ASP A 1 254 ? -12.888 -1.177 19.924 1.00 96.25 254 ASP A C 1
ATOM 2016 O O . ASP A 1 254 ? -13.300 -0.071 20.272 1.00 96.25 254 ASP A O 1
ATOM 2020 N N . ARG A 1 255 ? -12.521 -1.429 18.664 1.00 95.44 255 ARG A N 1
ATOM 2021 C CA . ARG A 1 255 ? -12.598 -0.415 17.609 1.00 95.44 255 ARG A CA 1
ATOM 2022 C C . ARG A 1 255 ? -14.005 0.161 17.512 1.00 95.44 255 ARG A C 1
ATOM 2024 O O . ARG A 1 255 ? -14.153 1.381 17.448 1.00 95.44 255 ARG A O 1
ATOM 2031 N N . PHE A 1 256 ? -15.047 -0.675 17.548 1.00 94.88 256 PHE A N 1
ATOM 2032 C CA . PHE A 1 256 ? -16.417 -0.164 17.523 1.00 94.88 256 PHE A CA 1
ATOM 2033 C C . PHE A 1 256 ? -16.748 0.698 18.737 1.00 94.88 256 PHE A C 1
ATOM 2035 O O . PHE A 1 256 ? -17.338 1.770 18.585 1.00 94.88 256 PHE A O 1
ATOM 2042 N N . ALA A 1 257 ? -16.355 0.240 19.924 1.00 95.75 257 ALA A N 1
ATOM 2043 C CA . ALA A 1 257 ? -16.566 0.952 21.172 1.00 95.75 257 ALA A CA 1
ATOM 2044 C C . ALA A 1 257 ? -15.894 2.333 21.141 1.00 95.75 257 ALA A C 1
ATOM 2046 O O . ALA A 1 257 ? -16.537 3.332 21.461 1.00 95.75 257 ALA A O 1
ATOM 2047 N N . ILE A 1 258 ? -14.655 2.416 20.650 1.00 95.69 258 ILE A N 1
ATOM 2048 C CA . ILE A 1 258 ? -13.915 3.675 20.487 1.00 95.69 258 ILE A CA 1
ATOM 2049 C C . ILE A 1 258 ? -14.597 4.587 19.463 1.00 95.69 258 ILE A C 1
ATOM 2051 O O . ILE A 1 258 ? -14.754 5.780 19.711 1.00 95.69 258 ILE A O 1
ATOM 2055 N N . HIS A 1 259 ? -15.073 4.059 18.334 1.00 93.12 259 HIS A N 1
ATOM 2056 C CA . HIS A 1 259 ? -15.802 4.871 17.353 1.00 93.12 259 HIS A CA 1
ATOM 2057 C C . HIS A 1 259 ? -17.114 5.451 17.900 1.00 93.12 259 HIS A C 1
ATOM 2059 O O . HIS A 1 259 ? -17.521 6.537 17.487 1.00 93.12 259 HIS A O 1
ATOM 2065 N N . LEU A 1 260 ? -17.794 4.739 18.801 1.00 91.50 260 LEU A N 1
ATOM 2066 C CA . LEU A 1 260 ? -19.066 5.183 19.374 1.00 91.50 260 LEU A CA 1
ATOM 2067 C C . LEU A 1 260 ? -18.903 6.087 20.597 1.00 91.50 260 LEU A C 1
ATOM 2069 O O . LEU A 1 260 ? -19.726 6.983 20.798 1.00 91.50 260 LEU A O 1
ATOM 2073 N N . HIS A 1 261 ? -17.876 5.850 21.410 1.00 92.38 261 HIS A N 1
ATOM 2074 C CA . HIS A 1 261 ? -17.752 6.433 22.748 1.00 92.38 261 HIS A CA 1
ATOM 2075 C C . HIS A 1 261 ? -16.432 7.186 22.980 1.00 92.38 261 HIS A C 1
ATOM 2077 O O . HIS A 1 261 ? -16.263 7.823 24.023 1.00 92.38 261 HIS A O 1
ATOM 2083 N N . GLY A 1 262 ? -15.505 7.158 22.019 1.00 91.75 262 GLY A N 1
ATOM 2084 C CA . GLY A 1 262 ? -14.168 7.731 22.160 1.00 91.75 262 GLY A CA 1
ATOM 2085 C C . GLY A 1 262 ? -13.411 7.095 23.325 1.00 91.75 262 GLY A C 1
ATOM 2086 O O . GLY A 1 262 ? -13.499 5.891 23.550 1.00 91.75 262 GLY A O 1
ATOM 2087 N N . ALA A 1 263 ? -12.720 7.921 24.111 1.00 90.44 263 ALA A N 1
ATOM 2088 C CA . ALA A 1 263 ? -12.000 7.488 25.312 1.00 90.44 263 ALA A CA 1
ATOM 2089 C C . ALA A 1 263 ? -12.896 6.902 26.423 1.00 90.44 263 ALA A C 1
ATOM 2091 O O . ALA A 1 263 ? -12.394 6.261 27.337 1.00 90.44 263 ALA A O 1
ATOM 2092 N N . ASN A 1 264 ? -14.220 7.083 26.349 1.00 92.50 264 ASN A N 1
ATOM 2093 C CA . ASN A 1 264 ? -15.173 6.526 27.314 1.00 92.50 264 ASN A CA 1
ATOM 2094 C C . ASN A 1 264 ? -15.728 5.164 26.860 1.00 92.50 264 ASN A C 1
ATOM 2096 O O . ASN A 1 264 ? -16.895 4.863 27.099 1.00 92.50 264 ASN A O 1
ATOM 2100 N N . CYS A 1 265 ? -14.933 4.369 26.142 1.00 94.81 265 CYS A N 1
ATOM 2101 C CA . CYS A 1 265 ? -15.386 3.122 25.525 1.00 94.81 265 CYS A CA 1
ATOM 2102 C C . CYS A 1 265 ? -15.588 1.953 26.498 1.00 94.81 265 CYS A C 1
ATOM 2104 O O . CYS A 1 265 ? -16.139 0.935 26.092 1.00 94.81 265 CYS A O 1
ATOM 2106 N N . THR A 1 266 ? -15.154 2.090 27.751 1.00 95.38 266 THR A N 1
ATOM 2107 C CA . THR A 1 266 ? -15.171 1.040 28.773 1.00 95.38 266 THR A CA 1
ATOM 2108 C C . THR A 1 266 ? -16.554 0.425 28.989 1.00 95.38 266 THR A C 1
ATOM 2110 O O . THR A 1 266 ? -17.531 1.156 29.160 1.00 95.38 266 THR A O 1
ATOM 2113 N N . ASN A 1 267 ? -16.612 -0.909 29.091 1.00 93.62 267 ASN A N 1
ATOM 2114 C CA . ASN A 1 267 ? -17.841 -1.678 29.334 1.00 93.62 267 ASN A CA 1
ATOM 2115 C C . ASN A 1 267 ? -18.977 -1.269 28.366 1.00 93.62 267 ASN A C 1
ATOM 2117 O O . ASN A 1 267 ? -20.029 -0.774 28.805 1.00 93.62 267 ASN A O 1
ATOM 2121 N N . PRO A 1 268 ? -18.743 -1.361 27.041 1.00 94.12 268 PRO A N 1
ATOM 2122 C CA . PRO A 1 268 ? -19.611 -0.723 26.070 1.00 94.12 268 PRO A CA 1
ATOM 2123 C C . PRO A 1 268 ? -20.961 -1.433 25.960 1.00 94.12 268 PRO A C 1
ATOM 2125 O O . PRO A 1 268 ? -21.070 -2.662 25.927 1.00 94.12 268 PRO A O 1
ATOM 2128 N N . LYS A 1 269 ? -22.009 -0.615 25.833 1.00 94.69 269 LYS A N 1
ATOM 2129 C CA . LYS A 1 269 ? -23.375 -1.066 25.563 1.00 94.69 269 LYS A CA 1
ATOM 2130 C C . LYS A 1 269 ? -23.781 -0.675 24.154 1.00 94.69 269 LYS A C 1
ATOM 2132 O O . LYS A 1 269 ? -23.970 0.506 23.851 1.00 94.69 269 LYS A O 1
ATOM 2137 N N . PHE A 1 270 ? -23.946 -1.670 23.296 1.00 94.75 270 PHE A N 1
ATOM 2138 C CA . PHE A 1 270 ? -24.340 -1.480 21.912 1.00 94.75 270 PHE A CA 1
ATOM 2139 C C . PHE A 1 270 ? -25.856 -1.626 21.745 1.00 94.75 270 PHE A C 1
ATOM 2141 O O . PHE A 1 270 ? -26.437 -2.603 22.217 1.00 94.75 270 PHE A O 1
ATOM 2148 N N . PRO A 1 271 ? -26.519 -0.704 21.023 1.00 95.19 271 PRO A N 1
ATOM 2149 C CA . PRO A 1 271 ? -27.926 -0.864 20.671 1.00 95.19 271 PRO A CA 1
ATOM 2150 C C . PRO A 1 271 ? -28.192 -2.175 19.914 1.00 95.19 271 PRO A C 1
ATOM 2152 O O . PRO A 1 271 ? -27.446 -2.521 18.993 1.00 95.19 271 PRO A O 1
ATOM 2155 N N . ASP A 1 272 ? -29.296 -2.862 20.219 1.00 95.56 272 ASP A N 1
ATOM 2156 C CA . ASP A 1 272 ? -29.639 -4.167 19.622 1.00 95.56 272 ASP A CA 1
ATOM 2157 C C . ASP A 1 272 ? -29.647 -4.154 18.088 1.00 95.56 272 ASP A C 1
ATOM 2159 O O . ASP A 1 272 ? -29.221 -5.105 17.427 1.00 95.56 272 ASP A O 1
ATOM 2163 N N . ASN A 1 273 ? -30.098 -3.052 17.484 1.00 95.19 273 ASN A N 1
ATOM 2164 C CA . ASN A 1 273 ? -30.105 -2.902 16.033 1.00 95.19 273 ASN A CA 1
ATOM 2165 C C . ASN A 1 273 ? -28.687 -2.822 15.442 1.00 95.19 273 ASN A C 1
ATOM 2167 O O . ASN A 1 273 ? -28.488 -3.244 14.302 1.00 95.19 273 ASN A O 1
ATOM 2171 N N . TYR A 1 274 ? -27.708 -2.300 16.185 1.00 95.38 274 TYR A N 1
ATOM 2172 C CA . TYR A 1 274 ? -26.305 -2.281 15.763 1.00 95.38 274 TYR A CA 1
ATOM 2173 C C . TYR A 1 274 ? -25.701 -3.677 15.883 1.00 95.38 274 TYR A C 1
ATOM 2175 O O . TYR A 1 274 ? -25.080 -4.136 14.927 1.00 95.38 274 TYR A O 1
ATOM 2183 N N . VAL A 1 275 ? -25.973 -4.380 16.989 1.00 96.81 275 VAL A N 1
ATOM 2184 C CA . VAL A 1 275 ? -25.589 -5.788 17.210 1.00 96.81 275 VAL A CA 1
ATOM 2185 C C . VAL A 1 275 ? -26.082 -6.681 16.080 1.00 96.81 275 VAL A C 1
ATOM 2187 O O . VAL A 1 275 ? -25.294 -7.376 15.439 1.00 96.81 275 VAL A O 1
ATOM 2190 N N . ALA A 1 276 ? -27.377 -6.611 15.768 1.00 96.25 276 ALA A N 1
ATOM 2191 C CA . ALA A 1 276 ? -27.986 -7.430 14.727 1.00 96.25 276 ALA A CA 1
ATOM 2192 C C . ALA A 1 276 ? -27.344 -7.201 13.347 1.00 96.25 276 ALA A C 1
ATOM 2194 O O . ALA A 1 276 ? -27.025 -8.158 12.637 1.00 96.25 276 ALA A O 1
ATOM 2195 N N . ARG A 1 277 ? -27.122 -5.936 12.970 1.00 95.12 277 ARG A N 1
ATOM 2196 C CA . ARG A 1 277 ? -26.508 -5.569 11.684 1.00 95.12 277 ARG A CA 1
ATOM 2197 C C . ARG A 1 277 ? -25.039 -5.969 11.623 1.00 95.12 277 ARG A C 1
ATOM 2199 O O . ARG A 1 277 ? -24.630 -6.613 10.660 1.00 95.12 277 ARG A O 1
ATOM 2206 N N . PHE A 1 278 ? -24.256 -5.647 12.649 1.00 95.81 278 PHE A N 1
ATOM 2207 C CA . PHE A 1 278 ? -22.850 -6.036 12.705 1.00 95.81 278 PHE A CA 1
ATOM 2208 C C . PHE A 1 278 ? -22.701 -7.550 12.567 1.00 95.81 278 PHE A C 1
ATOM 2210 O O . PHE A 1 278 ? -21.969 -8.009 11.698 1.00 95.81 278 PHE A O 1
ATOM 2217 N N . ASN A 1 279 ? -23.460 -8.331 13.341 1.00 96.38 279 ASN A N 1
ATOM 2218 C CA . ASN A 1 279 ? -23.371 -9.790 13.324 1.00 96.38 279 ASN A CA 1
ATOM 2219 C C . ASN A 1 279 ? -23.825 -10.395 11.988 1.00 96.38 279 ASN A C 1
ATOM 2221 O O . ASN A 1 279 ? -23.274 -11.408 11.551 1.00 96.38 279 ASN A O 1
ATOM 2225 N N . ASN A 1 280 ? -24.787 -9.765 11.303 1.00 93.69 280 ASN A N 1
ATOM 2226 C CA . ASN A 1 280 ? -25.160 -10.151 9.943 1.00 93.69 280 ASN A CA 1
ATOM 2227 C C . ASN A 1 280 ? -23.984 -9.994 8.964 1.00 93.69 280 ASN A C 1
ATOM 2229 O O . ASN A 1 280 ? -23.709 -10.907 8.186 1.00 93.69 280 ASN A O 1
ATOM 2233 N N . CYS A 1 281 ? -23.260 -8.877 9.046 1.00 93.69 281 CYS A N 1
ATOM 2234 C CA . CYS A 1 281 ? -22.048 -8.649 8.264 1.00 93.69 281 CYS A CA 1
ATOM 2235 C C . CYS A 1 281 ? -20.910 -9.606 8.661 1.00 93.69 281 CYS A C 1
ATOM 2237 O O . CYS A 1 281 ? -20.303 -10.252 7.803 1.00 93.69 281 CYS A O 1
ATOM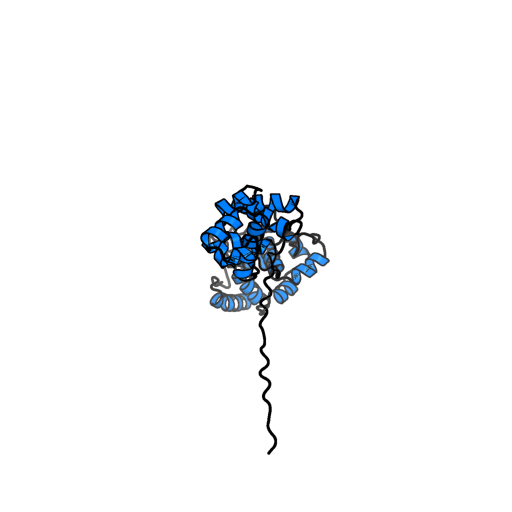 2239 N N . ALA A 1 282 ? -20.660 -9.738 9.964 1.00 94.81 282 ALA A N 1
ATOM 2240 C CA . ALA A 1 282 ? -19.538 -10.469 10.537 1.00 94.81 282 ALA A CA 1
ATOM 2241 C C . ALA A 1 282 ? -19.532 -11.943 10.116 1.00 94.81 282 ALA A C 1
ATOM 2243 O O . ALA A 1 282 ? -18.482 -12.490 9.780 1.00 94.81 282 ALA A O 1
ATOM 2244 N N . LYS A 1 283 ? -20.721 -12.555 10.015 1.00 93.06 283 LYS A N 1
ATOM 2245 C CA . LYS A 1 283 ? -20.898 -13.925 9.517 1.00 93.06 283 LYS A CA 1
ATOM 2246 C C . LYS A 1 283 ? -20.309 -14.134 8.118 1.00 93.06 283 LYS A C 1
ATOM 2248 O O . LYS A 1 283 ? -19.726 -15.183 7.856 1.00 93.06 283 LYS A O 1
ATOM 2253 N N . ASN A 1 284 ? -20.459 -13.154 7.229 1.00 90.00 284 ASN A N 1
ATOM 2254 C CA . ASN A 1 284 ? -20.001 -13.258 5.843 1.00 90.00 284 ASN A CA 1
ATOM 2255 C C . ASN A 1 284 ? -18.507 -12.938 5.706 1.00 90.00 284 ASN A C 1
ATOM 2257 O O . ASN A 1 284 ? -17.827 -13.538 4.878 1.00 90.00 284 ASN A O 1
ATOM 2261 N N . LEU A 1 285 ? -17.997 -12.016 6.528 1.00 88.94 285 LEU A N 1
ATOM 2262 C CA . LEU A 1 285 ? -16.612 -11.534 6.466 1.00 88.94 285 LEU A CA 1
ATOM 2263 C C . LEU A 1 285 ? -15.675 -12.188 7.494 1.00 88.94 285 LEU A C 1
ATOM 2265 O O . LEU A 1 285 ? -14.532 -11.768 7.626 1.00 88.94 285 LEU A O 1
ATOM 2269 N N . LYS A 1 286 ? -16.144 -13.223 8.207 1.00 90.00 286 LYS A N 1
ATOM 2270 C CA . LYS A 1 286 ? -15.395 -13.962 9.244 1.00 90.00 286 LYS A CA 1
ATOM 2271 C C . LYS A 1 286 ? -14.852 -13.070 10.371 1.00 90.00 286 LYS A C 1
ATOM 2273 O O . LYS A 1 286 ? -13.815 -13.364 10.956 1.00 90.00 286 LYS A O 1
ATOM 2278 N N . VAL A 1 287 ? -15.577 -12.004 10.696 1.00 94.00 287 VAL A N 1
ATOM 2279 C CA . VAL A 1 287 ? -15.293 -11.153 11.859 1.00 94.00 287 VAL A CA 1
ATOM 2280 C C . VAL A 1 287 ? -15.936 -11.796 13.093 1.00 94.00 287 VAL A C 1
ATOM 2282 O O . VAL A 1 287 ? -17.010 -12.396 12.988 1.00 94.00 287 VAL A O 1
ATOM 2285 N N . LYS A 1 288 ? -15.295 -11.709 14.267 1.00 94.81 288 LYS A N 1
ATOM 2286 C CA . LYS A 1 288 ? -15.905 -12.180 15.522 1.00 94.81 288 LYS A CA 1
ATOM 2287 C C . LYS A 1 288 ? -17.207 -11.413 15.778 1.00 94.81 288 LYS A C 1
ATOM 2289 O O . LYS A 1 288 ? -17.240 -10.196 15.636 1.00 94.81 288 LYS A O 1
ATOM 2294 N N . ALA A 1 289 ? -18.271 -12.122 16.146 1.00 95.31 289 ALA A N 1
ATOM 2295 C CA . ALA A 1 289 ? -19.551 -11.508 16.490 1.00 95.31 289 ALA A CA 1
ATOM 2296 C C . ALA A 1 289 ? -19.460 -10.711 17.804 1.00 95.31 289 ALA A C 1
ATOM 2298 O O . ALA A 1 289 ? -18.646 -11.038 18.669 1.00 95.31 289 ALA A O 1
ATOM 2299 N N . MET A 1 290 ? -20.334 -9.716 17.959 1.00 94.75 290 MET A N 1
ATOM 2300 C CA . MET A 1 290 ? -20.479 -8.917 19.179 1.00 94.75 290 MET A CA 1
ATOM 2301 C C . MET A 1 290 ? -21.816 -9.176 19.876 1.00 94.75 290 MET A C 1
ATOM 2303 O O . MET A 1 290 ? -22.776 -9.642 19.253 1.00 94.75 290 MET A O 1
ATOM 2307 N N . VAL A 1 291 ? -21.894 -8.854 21.161 1.00 95.56 291 VAL A N 1
ATOM 2308 C CA . VAL A 1 291 ? -23.133 -8.858 21.953 1.00 95.56 291 VAL A CA 1
ATOM 2309 C C . VAL A 1 291 ? -23.553 -7.432 22.327 1.00 95.56 291 VAL A C 1
ATOM 2311 O O . VAL A 1 291 ? -22.844 -6.476 22.036 1.00 95.56 291 VAL A O 1
ATOM 2314 N N . ALA A 1 292 ? -24.745 -7.268 22.907 1.00 94.62 292 ALA A N 1
ATOM 2315 C CA . ALA A 1 292 ? -25.270 -5.950 23.282 1.00 94.62 292 ALA A CA 1
ATOM 2316 C C . ALA A 1 292 ? -24.548 -5.325 24.481 1.00 94.62 292 ALA A C 1
ATOM 2318 O O . ALA A 1 292 ? -24.428 -4.107 24.552 1.00 94.62 292 ALA A O 1
ATOM 2319 N N . GLU A 1 293 ? -24.050 -6.146 25.399 1.00 94.00 293 GLU A N 1
ATOM 2320 C CA . GLU A 1 293 ? -23.243 -5.704 26.533 1.00 94.00 293 GLU A CA 1
ATOM 2321 C C . GLU A 1 293 ? -21.912 -6.445 26.466 1.00 94.00 293 GLU A C 1
ATOM 2323 O O . GLU A 1 293 ? -21.865 -7.658 26.665 1.00 94.00 293 GLU A O 1
ATOM 2328 N N . GLU A 1 294 ? -20.852 -5.727 26.109 1.00 94.00 294 GLU A N 1
ATOM 2329 C CA . GLU A 1 294 ? -19.492 -6.258 26.096 1.00 94.00 294 GLU A CA 1
ATOM 2330 C C . GLU A 1 294 ? -18.758 -5.771 27.352 1.00 94.00 294 GLU A C 1
ATOM 2332 O O . GLU A 1 294 ? -18.915 -4.628 27.782 1.00 94.00 294 GLU A O 1
ATOM 2337 N N . GLY A 1 295 ? -17.942 -6.646 27.936 1.00 90.81 295 GLY A N 1
ATOM 2338 C CA . GLY A 1 295 ? -17.196 -6.374 29.161 1.00 90.81 295 GLY A CA 1
ATOM 2339 C C . GLY A 1 295 ? -17.998 -6.538 30.447 1.00 90.81 295 GLY A C 1
ATOM 2340 O O . GLY A 1 295 ? -18.949 -7.320 30.513 1.00 90.81 295 GLY A O 1
ATOM 2341 N N . PHE A 1 296 ? -17.532 -5.890 31.515 1.00 91.06 296 PHE A N 1
ATOM 2342 C CA . PHE A 1 296 ? -18.083 -6.040 32.861 1.00 91.06 296 PHE A CA 1
ATOM 2343 C C . PHE A 1 296 ? -17.898 -4.779 33.718 1.00 91.06 296 PHE A C 1
ATOM 2345 O O . PHE A 1 296 ? -17.057 -3.917 33.450 1.00 91.06 296 PHE A O 1
ATOM 2352 N N . GLU A 1 297 ? -18.693 -4.671 34.785 1.00 89.19 297 GLU A N 1
ATOM 2353 C CA . GLU A 1 297 ? -18.597 -3.573 35.750 1.00 89.19 297 GLU A CA 1
ATOM 2354 C C . GLU A 1 297 ? -17.246 -3.596 36.482 1.00 89.19 297 GLU A C 1
ATOM 2356 O O . GLU A 1 297 ? -16.838 -4.620 37.026 1.00 89.19 297 GLU A O 1
ATOM 2361 N N . GLY A 1 298 ? -16.550 -2.457 36.502 1.00 87.12 298 GLY A N 1
ATOM 2362 C CA . GLY A 1 298 ? -15.195 -2.356 37.052 1.00 87.12 298 GLY A CA 1
ATOM 2363 C C . GLY A 1 298 ? -14.076 -2.669 36.053 1.00 87.12 298 GLY A C 1
ATOM 2364 O O . GLY A 1 298 ? -12.918 -2.702 36.459 1.00 87.12 298 GLY A O 1
ATOM 2365 N N . CYS A 1 299 ? -14.397 -2.865 34.768 1.00 88.88 299 CYS A N 1
ATOM 2366 C CA . CYS A 1 299 ? -13.409 -2.923 33.691 1.00 88.88 299 CYS A CA 1
ATOM 2367 C C . CYS A 1 299 ? -12.527 -1.659 33.684 1.00 88.88 299 CYS A C 1
ATOM 2369 O O . CYS A 1 299 ? -13.026 -0.534 33.750 1.00 88.88 299 CYS A O 1
ATOM 2371 N N . ILE A 1 300 ? -11.209 -1.859 33.620 1.00 89.19 300 ILE A N 1
ATOM 2372 C CA . ILE A 1 300 ? -10.199 -0.813 33.447 1.00 89.19 300 ILE A CA 1
ATOM 2373 C C . ILE A 1 300 ? -9.449 -1.167 32.159 1.00 89.19 300 ILE A C 1
ATOM 2375 O O . ILE A 1 300 ? -8.678 -2.124 32.188 1.00 89.19 300 ILE A O 1
ATOM 2379 N N . PRO A 1 301 ? -9.686 -0.450 31.046 1.00 86.94 301 PRO A N 1
ATOM 2380 C CA . PRO A 1 301 ? -9.087 -0.784 29.760 1.00 86.94 301 PRO A CA 1
ATOM 2381 C C . PRO A 1 301 ? -7.561 -0.754 29.795 1.00 86.94 301 PRO A C 1
ATOM 2383 O O . PRO A 1 301 ? -6.964 0.230 30.241 1.00 86.94 301 PRO A O 1
ATOM 2386 N N . GLU A 1 302 ? -6.939 -1.813 29.283 1.00 86.75 302 GLU A N 1
ATOM 2387 C CA . GLU A 1 302 ? -5.511 -1.826 28.971 1.00 86.75 302 GLU A CA 1
ATOM 2388 C C . GLU A 1 302 ? -5.272 -1.195 27.591 1.00 86.75 302 GLU A C 1
ATOM 2390 O O . GLU A 1 302 ? -6.137 -1.222 26.719 1.00 86.75 302 GLU A O 1
ATOM 2395 N N . VAL A 1 303 ? -4.101 -0.590 27.408 1.00 84.06 303 VAL A N 1
ATOM 2396 C CA . VAL A 1 303 ? -3.656 0.060 26.164 1.00 84.06 303 VAL A CA 1
ATOM 2397 C C . VAL A 1 303 ? -2.596 -0.848 25.546 1.00 84.06 303 VAL A C 1
ATOM 2399 O O . VAL A 1 303 ? -1.634 -1.196 26.239 1.00 84.06 303 VAL A O 1
ATOM 2402 N N . PHE A 1 304 ? -2.779 -1.233 24.282 1.00 70.19 304 PHE A N 1
ATOM 2403 C CA . PHE A 1 304 ? -1.898 -2.156 23.552 1.00 70.19 304 PHE A CA 1
ATOM 2404 C C . PHE A 1 304 ? -0.875 -1.448 22.654 1.00 70.19 304 PHE A C 1
ATOM 2406 O O . PHE A 1 304 ? -1.165 -0.339 22.152 1.00 70.19 304 PHE A O 1
#

Sequence (304 aa):
MKTFLLLFGVVSLLGYSTGIENYLGTEIQKCLNCICHARTGCYSRFNCANYSIDFDYWKTAGSPNVEEEDDELEDNERFTKCMKNENCILTTLDKYAENIGHIDCNCDQKFDCRDRLAIHLLGDKCTNPKFMKRYLRRFNNCARKLGVTTMFDEENYDGIKNYMGSDLQSCLNCLCHARTGCFSRFNCASYSISFDYWKTANSPTVDSTDAPEAEASFKKCMKNENCILATLDQYVDSMGHMDCNCDGQFDCKDRFAIHLHGANCTNPKFPDNYVARFNNCAKNLKVKAMVAEEGFEGCIPEVF

Organism: Tribolium castaneum (NCBI:txid7070)

Radius of gyration: 27.57 Å; chains: 1; bounding box: 58×41×109 Å

InterPro domains:
  IPR008597 Invertebrate-type lysozyme [PF05497] (29-142)
  IPR008597 Invertebrate-type lysozyme [PF05497] (169-281)
  IPR008597 Invertebrate-type lysozyme [PS51909] (24-145)
  IPR008597 Invertebrate-type lysozyme [PS51909] (164-284)
  IPR008597 Invertebrate-type lysozyme [PTHR11195] (127-302)